Protein AF-A0A7V5FPR8-F1 (afdb_monomer)

Secondary structure (DSSP, 8-state):
-HHHHHHHHHHTT--HHHHHHHHSPTTSSEEEEEEEEE-HHHHH-THHHHT-TTTTTSHHHHHHHHHSEE-HHHHHHHTT-HHHHHHHHHHHHTTSEEEEEEEEE------EEEEEEE-HHHHTTS-TTT--SHHHHHHHHHHH-SSPPPHHHHHHHHHHHHHHHHTTSPPEEHHHHHHH-TTHHHHHHHHHHTTSEEEEEEE----SSSSPPPPPPPPSS--HHHHHHHHHHHHHHHH-----------TTSSHHHHHHHHHHHHHHTT--------SSHHHHHHHHHHHHHHGGG----

Mean predicted aligned error: 16.66 Å

Sequence (301 aa):
MAPLYRWVADYYHYPIGEVIRTALPGGITAGSGRIVRLTAKGKNNRDIFTADKKYGGTSWMKKLLANGELPAGTMTTLWRSLPLQRRLRKWEEQDLLVIEQVLIREKNRSKLEKVISLAPALSDTLPWFECKTIDDMQSLLMDHLEVKPSRAEQTLLKHFFHLYFATDRQPVSRRDLARNYSGTSKNLKKLVAKNVLAQDKRRVYRDPFGVRPFHVKQPVRLTNEQNDVLSRIIPAVEEGEFASFLLFGVTGCGKTEVYLQATEKALALHKTVLVLVPEIALASQLEAHFFSRFGDTLAVL

Radius of gyration: 29.53 Å; Cα contacts (8 Å, |Δi|>4): 294; chains: 1; bounding box: 65×30×77 Å

pLDDT: mean 83.36, std 10.88, range [48.66, 96.44]

Foldseek 3Di:
DQVVLVVVCVVVVHDSVVSVVVPDDPQPDWDKFKKKFFDPQLLVPVVVLLVPPPGNPDPQSVVCNVVRMDDRVVVVVVVVDPVVVVVSVVCVVVSGMDIDIDGHRPPPDQDWFKWKAFQCVDVVPFPPVPDPDLVSVVVSLQVPQPDHQDPLLVVLSSLQSVQCVVVVNDTHTLVSSCVVPVCSVPSVVVCVVSSGMPIDTDRDDPPPLVDQADADDDDPDDDPVLVVVLVVLLVCLVVVDDDDDDDDDDPPNCPLVSVLVSCVSNVVVVHDDDDDDDDDVVCSVSVNVNCNRPPPVDDDD

Structure (mmCIF, N/CA/C/O backbone):
data_AF-A0A7V5FPR8-F1
#
_entry.id   AF-A0A7V5FPR8-F1
#
loop_
_atom_site.group_PDB
_atom_site.id
_atom_site.type_symbol
_atom_site.label_atom_id
_atom_site.label_alt_id
_atom_site.label_comp_id
_atom_site.label_asym_id
_atom_site.label_entity_id
_atom_site.label_seq_id
_atom_site.pdbx_PDB_ins_code
_atom_site.Cartn_x
_atom_site.Cartn_y
_atom_site.Cartn_z
_atom_site.occupancy
_atom_site.B_iso_or_equiv
_atom_site.auth_seq_id
_atom_site.auth_comp_id
_atom_site.auth_asym_id
_atom_site.auth_atom_id
_atom_site.pdbx_PDB_model_num
ATOM 1 N N . MET A 1 1 ? -20.136 -9.617 -12.391 1.00 55.81 1 MET A N 1
ATOM 2 C CA . MET A 1 1 ? -19.121 -8.553 -12.588 1.00 55.81 1 MET A CA 1
ATOM 3 C C . MET A 1 1 ? -19.561 -7.474 -13.577 1.00 55.81 1 MET A C 1
ATOM 5 O O . MET A 1 1 ? -19.567 -6.318 -13.191 1.00 55.81 1 MET A O 1
ATOM 9 N N . ALA A 1 2 ? -19.987 -7.800 -14.804 1.00 70.88 2 ALA A N 1
ATOM 10 C CA . ALA A 1 2 ? -20.362 -6.786 -15.807 1.00 70.88 2 ALA A CA 1
ATOM 11 C C . ALA A 1 2 ? -21.517 -5.810 -15.439 1.00 70.88 2 ALA A C 1
ATOM 13 O O . ALA A 1 2 ? -21.423 -4.653 -15.847 1.00 70.88 2 ALA A O 1
ATOM 14 N N . PRO A 1 3 ? -22.571 -6.198 -14.682 1.00 86.94 3 PRO A N 1
ATOM 15 C CA . PRO A 1 3 ? -23.671 -5.279 -14.353 1.00 86.94 3 PRO A CA 1
ATOM 16 C C . PRO A 1 3 ? -23.245 -4.093 -13.480 1.00 86.94 3 PRO A C 1
ATOM 18 O O . PRO A 1 3 ? -23.656 -2.969 -13.740 1.00 86.94 3 PRO A O 1
ATOM 21 N N . LEU A 1 4 ? -22.361 -4.331 -12.502 1.00 85.69 4 LEU A N 1
ATOM 22 C CA . LEU A 1 4 ? -21.830 -3.283 -11.628 1.00 85.69 4 LEU A CA 1
ATOM 23 C C . LEU A 1 4 ? -21.031 -2.248 -12.430 1.00 85.69 4 LEU A C 1
ATOM 25 O O . LEU A 1 4 ? -21.247 -1.055 -12.275 1.00 85.69 4 LEU A O 1
ATOM 29 N N . TYR A 1 5 ? -20.149 -2.694 -13.330 1.00 89.19 5 TYR A N 1
ATOM 30 C CA . TYR A 1 5 ? -19.330 -1.781 -14.135 1.00 89.19 5 TYR A CA 1
ATOM 31 C C . TYR A 1 5 ? -20.149 -0.953 -15.126 1.00 89.19 5 TYR A C 1
ATOM 33 O O . TYR A 1 5 ? -19.793 0.192 -15.380 1.00 89.19 5 TYR A O 1
ATOM 41 N N . ARG A 1 6 ? -21.246 -1.505 -15.663 1.00 90.88 6 ARG A N 1
ATOM 42 C CA . ARG A 1 6 ? -22.202 -0.733 -16.472 1.00 90.88 6 ARG A CA 1
ATOM 43 C C . ARG A 1 6 ? -22.899 0.326 -15.634 1.00 90.88 6 ARG A C 1
ATOM 45 O O . ARG A 1 6 ? -22.852 1.487 -16.001 1.00 90.88 6 ARG A O 1
ATOM 52 N N . TRP A 1 7 ? -23.434 -0.058 -14.477 1.00 92.25 7 TRP A N 1
ATOM 53 C CA . TRP A 1 7 ? -24.083 0.889 -13.575 1.00 92.25 7 TRP A CA 1
ATOM 54 C C . TRP A 1 7 ? -23.148 2.038 -13.165 1.00 92.25 7 TRP A C 1
ATOM 56 O O . TRP A 1 7 ? -23.539 3.196 -13.247 1.00 92.25 7 TRP A O 1
ATOM 66 N N . VAL A 1 8 ? -21.893 1.739 -12.803 1.00 86.31 8 VAL A N 1
ATOM 67 C CA . VAL A 1 8 ? -20.884 2.764 -12.474 1.00 86.31 8 VAL A CA 1
ATOM 68 C C . VAL A 1 8 ? -20.582 3.658 -13.685 1.00 86.31 8 VAL A C 1
ATOM 70 O O . VAL A 1 8 ? -20.514 4.875 -13.537 1.00 86.31 8 VAL A O 1
ATOM 73 N N . ALA A 1 9 ? -20.411 3.077 -14.878 1.00 93.81 9 ALA A N 1
ATOM 74 C CA . ALA A 1 9 ? -20.162 3.831 -16.109 1.00 93.81 9 ALA A CA 1
ATOM 75 C C . ALA A 1 9 ? -21.311 4.793 -16.439 1.00 93.81 9 ALA A C 1
ATOM 77 O O . ALA A 1 9 ? -21.061 5.954 -16.759 1.00 93.81 9 ALA A O 1
ATOM 78 N N . ASP A 1 10 ? -22.550 4.321 -16.306 1.00 91.75 10 ASP A N 1
ATOM 79 C CA . ASP A 1 10 ? -23.755 5.100 -16.575 1.00 91.75 10 ASP A CA 1
ATOM 80 C C . ASP A 1 10 ? -23.942 6.208 -15.528 1.00 91.75 10 ASP A C 1
ATOM 82 O O . ASP A 1 10 ? -24.177 7.358 -15.890 1.00 91.75 10 ASP A O 1
ATOM 86 N N . TYR A 1 11 ? -23.768 5.895 -14.239 1.00 88.19 11 TYR A N 1
ATOM 87 C CA . TYR A 1 11 ? -23.939 6.850 -13.139 1.00 88.19 11 TYR A CA 1
ATOM 88 C C . TYR A 1 11 ? -22.920 7.997 -13.186 1.00 88.19 11 TYR A C 1
ATOM 90 O O . TYR A 1 11 ? -23.278 9.158 -13.002 1.00 88.19 11 TYR A O 1
ATOM 98 N N . TYR A 1 12 ? -21.647 7.685 -13.445 1.00 85.19 12 TYR A N 1
ATOM 99 C CA . TYR A 1 12 ? -20.573 8.684 -13.487 1.00 85.19 12 TYR A CA 1
ATOM 100 C C . TYR A 1 12 ? -20.322 9.256 -14.888 1.00 85.19 12 TYR A C 1
ATOM 102 O O . TYR A 1 12 ? -19.384 10.034 -15.061 1.00 85.19 12 TYR A O 1
ATOM 110 N N . HIS A 1 13 ? -21.117 8.868 -15.894 1.00 88.56 13 HIS A N 1
ATOM 111 C CA . HIS A 1 13 ? -20.876 9.196 -17.305 1.00 88.56 13 HIS A CA 1
ATOM 112 C C . HIS A 1 13 ? -19.419 8.934 -17.734 1.00 88.56 13 HIS A C 1
ATOM 114 O O . HIS A 1 13 ? -18.797 9.721 -18.452 1.00 88.56 13 HIS A O 1
ATOM 120 N N . TYR A 1 14 ? -18.858 7.820 -17.265 1.00 86.88 14 TYR A N 1
ATOM 121 C CA . TYR A 1 14 ? -17.455 7.468 -17.452 1.00 86.88 14 TYR A CA 1
ATOM 122 C C . TYR A 1 14 ? -17.328 6.275 -18.410 1.00 86.88 14 TYR A C 1
ATOM 124 O O . TYR A 1 14 ? -18.126 5.341 -18.321 1.00 86.88 14 TYR A O 1
ATOM 132 N N . PRO A 1 15 ? -16.349 6.241 -19.338 1.00 92.62 15 PRO A N 1
ATOM 133 C CA . PRO A 1 15 ? -16.257 5.159 -20.315 1.00 92.62 15 PRO A CA 1
ATOM 134 C C . PRO A 1 15 ? -16.142 3.787 -19.643 1.00 92.62 15 PRO A C 1
ATOM 136 O O . PRO A 1 15 ? -15.251 3.564 -18.824 1.00 92.62 15 PRO A O 1
ATOM 139 N N . ILE A 1 16 ? -16.985 2.829 -20.040 1.00 90.75 16 ILE A N 1
ATOM 140 C CA . ILE A 1 16 ? -17.026 1.494 -19.416 1.00 90.75 16 ILE A CA 1
ATOM 141 C C . ILE A 1 16 ? -15.665 0.782 -19.419 1.00 90.75 16 ILE A C 1
ATOM 143 O O . ILE A 1 16 ? -15.318 0.095 -18.461 1.00 90.75 16 ILE A O 1
ATOM 147 N N . GLY A 1 17 ? -14.857 0.982 -20.465 1.00 84.56 17 GLY A N 1
ATOM 148 C CA . GLY A 1 17 ? -13.498 0.441 -20.526 1.00 84.56 17 GLY A CA 1
ATOM 149 C C . GLY A 1 17 ? -12.584 1.007 -19.436 1.00 84.56 17 GLY A C 1
ATOM 150 O O . GLY A 1 17 ? -11.795 0.268 -18.854 1.00 84.56 17 GLY A O 1
ATOM 151 N N . GLU A 1 18 ? -12.726 2.291 -19.111 1.00 81.81 18 GLU A N 1
ATOM 152 C CA . GLU A 1 18 ? -11.961 2.965 -18.061 1.00 81.81 18 GLU A CA 1
ATOM 153 C C . GLU A 1 18 ? -12.473 2.595 -16.661 1.00 81.81 18 GLU A C 1
ATOM 155 O O . GLU A 1 18 ? -11.661 2.407 -15.755 1.00 81.81 18 GLU A O 1
ATOM 160 N N . VAL A 1 19 ? -13.787 2.384 -16.495 1.00 84.81 19 VAL A N 1
ATOM 161 C CA . VAL A 1 19 ? -14.377 1.828 -15.260 1.00 84.81 19 VAL A CA 1
ATOM 162 C C . VAL A 1 19 ? -13.813 0.440 -14.974 1.00 84.81 19 VAL A C 1
ATOM 164 O O . VAL A 1 19 ? -13.307 0.188 -13.883 1.00 84.81 19 VAL A O 1
ATOM 167 N N . ILE A 1 20 ? -13.841 -0.455 -15.966 1.00 83.81 20 ILE A N 1
ATOM 168 C CA . ILE A 1 20 ? -13.303 -1.813 -15.828 1.00 83.81 20 ILE A CA 1
ATOM 169 C C . ILE A 1 20 ? -11.798 -1.759 -15.551 1.00 83.81 20 ILE A C 1
ATOM 171 O O . ILE A 1 20 ? -11.314 -2.454 -14.662 1.00 83.81 20 ILE A O 1
ATOM 175 N N . ARG A 1 21 ? -11.047 -0.918 -16.274 1.00 76.19 21 ARG A N 1
ATOM 176 C CA . ARG A 1 21 ? -9.598 -0.772 -16.071 1.00 76.19 21 ARG A CA 1
ATOM 177 C C . ARG A 1 21 ? -9.257 -0.300 -14.659 1.00 76.19 21 ARG A C 1
ATOM 179 O O . ARG A 1 21 ? -8.281 -0.778 -14.096 1.00 76.19 21 ARG A O 1
ATOM 186 N N . THR A 1 22 ? -10.036 0.633 -14.121 1.00 79.06 22 THR A N 1
ATOM 187 C CA . THR A 1 22 ? -9.831 1.205 -12.782 1.00 79.06 22 THR A CA 1
ATOM 188 C C . THR A 1 22 ? -10.242 0.231 -11.682 1.00 79.06 22 THR A C 1
ATOM 190 O O . THR A 1 22 ? -9.561 0.138 -10.669 1.00 79.06 22 THR A O 1
ATOM 193 N N . ALA A 1 23 ? -11.315 -0.533 -11.892 1.00 76.94 23 ALA A N 1
ATOM 194 C CA . ALA A 1 23 ? -11.818 -1.480 -10.902 1.00 76.94 23 ALA A CA 1
ATOM 195 C C . ALA A 1 23 ? -11.061 -2.820 -10.864 1.00 76.94 23 ALA A C 1
ATOM 197 O O . ALA A 1 23 ? -11.228 -3.597 -9.923 1.00 76.94 23 ALA A O 1
ATOM 198 N N . LEU A 1 24 ? -10.264 -3.136 -11.890 1.00 74.44 24 LEU A N 1
ATOM 199 C CA . LEU A 1 24 ? -9.435 -4.339 -11.907 1.00 74.44 24 LEU A CA 1
ATOM 200 C C . LEU A 1 24 ? -8.112 -4.109 -11.152 1.00 74.44 24 LEU A C 1
ATOM 202 O O . LEU A 1 24 ? -7.455 -3.090 -11.365 1.00 74.44 24 LEU A O 1
ATOM 206 N N . PRO A 1 25 ? -7.657 -5.079 -10.332 1.00 62.50 25 PRO A N 1
ATOM 207 C CA . PRO A 1 25 ? -6.354 -5.015 -9.680 1.00 62.50 25 PRO A CA 1
ATOM 208 C C . PRO A 1 25 ? -5.210 -4.733 -10.665 1.00 62.50 25 PRO A C 1
ATOM 210 O O . PRO A 1 25 ? -5.111 -5.353 -11.731 1.00 62.50 25 PRO A O 1
ATOM 213 N N . GLY A 1 26 ? -4.294 -3.842 -10.276 1.00 57.78 26 GLY A N 1
ATOM 214 C CA . GLY A 1 26 ? -3.090 -3.554 -11.058 1.00 57.78 26 GLY A CA 1
ATOM 215 C C . GLY A 1 26 ? -2.291 -4.828 -11.374 1.00 57.78 26 GLY A C 1
ATOM 216 O O . GLY A 1 26 ? -2.110 -5.696 -10.515 1.00 57.78 26 GLY A O 1
ATOM 217 N N . GLY A 1 27 ? -1.802 -4.955 -12.611 1.00 57.09 27 GLY A N 1
ATOM 218 C CA . GLY A 1 27 ? -1.093 -6.147 -13.093 1.00 57.09 27 GLY A CA 1
ATOM 219 C C . GLY A 1 27 ? -1.940 -7.173 -13.855 1.00 57.09 27 GLY A C 1
ATOM 220 O O . GLY A 1 27 ? -1.371 -8.091 -14.444 1.00 57.09 27 GLY A O 1
ATOM 221 N N . ILE A 1 28 ? -3.270 -7.028 -13.876 1.00 61.69 28 ILE A N 1
ATOM 222 C CA . ILE A 1 28 ? -4.167 -7.840 -14.725 1.00 61.69 28 ILE A CA 1
ATOM 223 C C . ILE A 1 28 ? -4.320 -7.205 -16.115 1.00 61.69 28 ILE A C 1
ATOM 225 O O . ILE A 1 28 ? -4.531 -7.893 -17.115 1.00 61.69 28 ILE A O 1
ATOM 229 N N . THR A 1 29 ? -4.151 -5.888 -16.199 1.00 58.88 29 THR A N 1
ATOM 230 C CA . THR A 1 29 ? -4.153 -5.128 -17.444 1.00 58.88 29 THR A CA 1
ATOM 231 C C . THR A 1 29 ? -2.889 -5.428 -18.252 1.00 58.88 29 THR A C 1
ATOM 233 O O . THR A 1 29 ? -1.772 -5.049 -17.899 1.00 58.88 29 THR A O 1
ATOM 236 N N . ALA A 1 30 ? -3.052 -6.141 -19.367 1.00 61.34 30 ALA A N 1
ATOM 237 C CA . ALA A 1 30 ? -1.989 -6.284 -20.352 1.00 61.34 30 ALA A CA 1
ATOM 238 C C . ALA A 1 30 ? -1.829 -4.955 -21.105 1.00 61.34 30 ALA A C 1
ATOM 240 O O . ALA A 1 30 ? -2.763 -4.478 -21.748 1.00 61.34 30 ALA A O 1
ATOM 241 N N . GLY A 1 31 ? -0.646 -4.350 -21.025 1.00 66.50 31 GLY A N 1
ATOM 242 C CA . GLY A 1 31 ? -0.295 -3.195 -21.843 1.00 66.50 31 GLY A CA 1
ATOM 243 C C . GLY A 1 31 ? 0.162 -3.633 -23.233 1.00 66.50 31 GLY A C 1
ATOM 244 O O . GLY A 1 31 ? 0.717 -4.717 -23.401 1.00 66.50 31 GLY A O 1
ATOM 245 N N . SER A 1 32 ? -0.010 -2.788 -24.248 1.00 74.56 32 SER A N 1
ATOM 246 C CA . SER A 1 32 ? 0.607 -3.015 -25.559 1.00 74.56 32 SER A CA 1
ATOM 247 C C . SER A 1 32 ? 1.979 -2.341 -25.620 1.00 74.56 32 SER A C 1
ATOM 249 O O . SER A 1 32 ? 2.090 -1.120 -25.489 1.00 74.56 32 SER A O 1
ATOM 251 N N . GLY A 1 33 ? 3.022 -3.129 -25.842 1.00 81.44 33 GLY A N 1
ATOM 252 C CA . GLY A 1 33 ? 4.377 -2.677 -26.125 1.00 81.44 33 GLY A CA 1
ATOM 253 C C . GLY A 1 33 ? 4.718 -2.778 -27.600 1.00 81.44 33 GLY A C 1
ATOM 254 O O . GLY A 1 33 ? 4.078 -3.520 -28.338 1.00 81.44 33 GLY A O 1
ATOM 255 N N . ARG A 1 34 ? 5.769 -2.077 -28.025 1.00 88.94 34 ARG A N 1
ATOM 256 C CA . ARG A 1 34 ? 6.407 -2.312 -29.326 1.00 88.94 34 ARG A CA 1
ATOM 257 C C . ARG A 1 34 ? 7.811 -2.817 -29.099 1.00 88.94 34 ARG A C 1
ATOM 259 O O . ARG A 1 34 ? 8.547 -2.182 -28.354 1.00 88.94 34 ARG A O 1
ATOM 266 N N . ILE A 1 35 ? 8.185 -3.909 -29.738 1.00 91.12 35 ILE A N 1
ATOM 267 C CA . ILE A 1 35 ? 9.579 -4.343 -29.814 1.00 91.12 35 ILE A CA 1
ATOM 268 C C . ILE A 1 35 ? 10.074 -4.160 -31.238 1.00 91.12 35 ILE A C 1
ATOM 270 O O . ILE A 1 35 ? 9.296 -4.209 -32.186 1.00 91.12 35 ILE A O 1
ATOM 274 N N . VAL A 1 36 ? 11.372 -3.926 -31.376 1.00 92.94 36 VAL A N 1
ATOM 275 C CA . VAL A 1 36 ? 12.029 -3.870 -32.682 1.00 92.94 36 VAL A CA 1
ATOM 276 C C . VAL A 1 36 ? 13.042 -4.994 -32.725 1.00 92.94 36 VAL A C 1
ATOM 278 O O . VAL A 1 36 ? 13.899 -5.056 -31.845 1.00 92.94 36 VAL A O 1
ATOM 281 N N . ARG A 1 37 ? 12.958 -5.869 -33.725 1.00 92.75 37 ARG A N 1
ATOM 282 C CA . ARG A 1 37 ? 13.936 -6.941 -33.950 1.00 92.75 37 ARG A CA 1
ATOM 283 C C . ARG A 1 37 ? 14.606 -6.774 -35.299 1.00 92.75 37 ARG A C 1
ATOM 285 O O . ARG A 1 37 ? 13.963 -6.377 -36.262 1.00 92.75 37 ARG A O 1
ATOM 292 N N . LEU A 1 38 ? 15.891 -7.098 -35.376 1.00 92.75 38 LEU A N 1
ATOM 293 C CA . LEU A 1 38 ? 16.586 -7.182 -36.657 1.00 92.75 38 LEU A CA 1
ATOM 294 C C . LEU A 1 38 ? 16.183 -8.468 -37.381 1.00 92.75 38 LEU A C 1
ATOM 296 O O . LEU A 1 38 ? 16.235 -9.556 -36.799 1.00 92.75 38 LEU A O 1
ATOM 300 N N . THR A 1 39 ? 15.853 -8.342 -38.663 1.00 92.25 39 THR A N 1
ATOM 301 C CA . THR A 1 39 ? 15.688 -9.487 -39.569 1.00 92.25 39 THR A CA 1
ATOM 302 C C . THR A 1 39 ? 17.048 -10.131 -39.854 1.00 92.25 39 THR A C 1
ATOM 304 O O . THR A 1 39 ? 18.101 -9.563 -39.547 1.00 92.25 39 THR A O 1
ATOM 307 N N . ALA A 1 40 ? 17.064 -11.309 -40.485 1.00 88.06 40 ALA A N 1
ATOM 308 C CA . ALA A 1 40 ? 18.312 -11.919 -40.955 1.00 88.06 40 ALA A CA 1
ATOM 309 C C . ALA A 1 40 ? 19.094 -10.969 -41.885 1.00 88.06 40 ALA A C 1
ATOM 311 O O . ALA A 1 40 ? 20.302 -10.786 -41.732 1.00 88.06 40 ALA A O 1
ATOM 312 N N . LYS A 1 41 ? 18.383 -10.274 -42.779 1.00 88.44 41 LYS A N 1
ATOM 313 C CA . LYS A 1 41 ? 18.946 -9.274 -43.690 1.00 88.44 41 LYS A CA 1
ATOM 314 C C . LYS A 1 41 ? 19.499 -8.052 -42.952 1.00 88.44 41 LYS A C 1
ATOM 316 O O . LYS A 1 41 ? 20.593 -7.597 -43.278 1.00 88.44 41 LYS A O 1
ATOM 321 N N . GLY A 1 42 ? 18.806 -7.551 -41.931 1.00 87.19 42 GLY A N 1
ATOM 322 C CA . GLY A 1 42 ? 19.304 -6.459 -41.090 1.00 87.19 42 GLY A CA 1
ATOM 323 C C . GLY A 1 42 ? 20.518 -6.836 -40.246 1.00 87.19 42 GLY A C 1
ATOM 324 O O . GLY A 1 42 ? 21.427 -6.028 -40.072 1.00 87.19 42 GLY A O 1
ATOM 325 N N . LYS A 1 43 ? 20.580 -8.082 -39.758 1.00 88.56 43 LYS A N 1
ATOM 326 C CA . LYS A 1 43 ? 21.749 -8.592 -39.025 1.00 88.56 43 LYS A CA 1
ATOM 327 C C . LYS A 1 43 ? 22.999 -8.670 -39.897 1.00 88.56 43 LYS A C 1
ATOM 329 O O . LYS A 1 43 ? 24.081 -8.440 -39.360 1.00 88.56 43 LYS A O 1
ATOM 334 N N . ASN A 1 44 ? 22.839 -8.966 -41.187 1.00 87.31 44 ASN A N 1
ATOM 335 C CA . ASN A 1 44 ? 23.935 -9.049 -42.155 1.00 87.31 44 ASN A CA 1
ATOM 336 C C . ASN A 1 44 ? 24.353 -7.671 -42.694 1.00 87.31 44 ASN A C 1
ATOM 338 O O . ASN A 1 44 ? 25.515 -7.477 -43.020 1.00 87.31 44 ASN A O 1
ATOM 342 N N . ASN A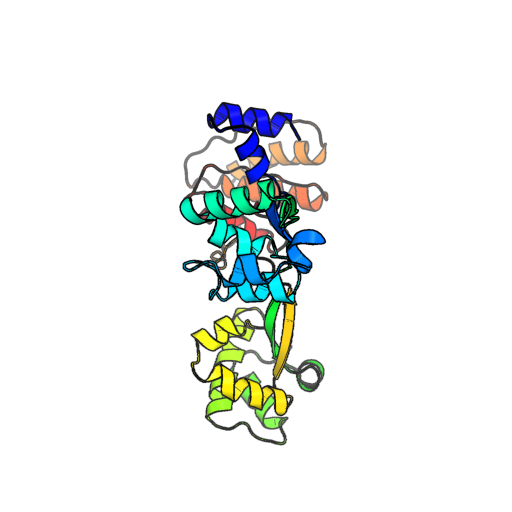 1 45 ? 23.439 -6.696 -42.730 1.00 88.62 45 ASN A N 1
ATOM 343 C CA . ASN A 1 45 ? 23.688 -5.352 -43.264 1.00 88.62 45 ASN A CA 1
ATOM 344 C C . ASN A 1 45 ? 23.742 -4.288 -42.157 1.00 88.62 45 ASN A C 1
ATOM 346 O O . ASN A 1 45 ? 23.015 -3.291 -42.185 1.00 88.62 45 ASN A O 1
ATOM 350 N N . ARG A 1 46 ? 24.603 -4.502 -41.155 1.00 85.56 46 ARG A N 1
ATOM 351 C CA . ARG A 1 46 ? 24.707 -3.610 -39.982 1.00 85.56 46 ARG A CA 1
ATOM 352 C C . ARG A 1 46 ? 25.159 -2.195 -40.341 1.00 85.56 46 ARG A C 1
ATOM 354 O O . ARG A 1 46 ? 24.769 -1.242 -39.666 1.00 85.56 46 ARG A O 1
ATOM 361 N N . ASP A 1 47 ? 25.921 -2.065 -41.422 1.00 85.69 47 ASP A N 1
ATOM 362 C CA . ASP A 1 47 ? 26.509 -0.802 -41.869 1.00 85.69 47 ASP A CA 1
ATOM 363 C C . ASP A 1 47 ? 25.456 0.220 -42.311 1.00 85.69 47 ASP A C 1
ATOM 365 O O . ASP A 1 47 ? 25.644 1.425 -42.160 1.00 85.69 47 ASP A O 1
ATOM 369 N N . ILE A 1 48 ? 24.288 -0.247 -42.768 1.00 86.81 48 ILE A N 1
ATOM 370 C CA . ILE A 1 48 ? 23.162 0.622 -43.139 1.00 86.81 48 ILE A CA 1
ATOM 371 C C . ILE A 1 48 ? 22.663 1.418 -41.925 1.00 86.81 48 ILE A C 1
ATOM 373 O O . ILE A 1 48 ? 22.260 2.578 -42.051 1.00 86.81 48 ILE A O 1
ATOM 377 N N . PHE A 1 49 ? 22.701 0.812 -40.736 1.00 87.38 49 PHE A N 1
ATOM 378 C CA . PHE A 1 49 ? 22.273 1.462 -39.502 1.00 87.38 49 PHE A CA 1
ATOM 379 C C . PHE A 1 49 ? 23.336 2.413 -38.957 1.00 87.38 49 PHE A C 1
ATOM 381 O O . PHE A 1 49 ? 22.996 3.496 -38.483 1.00 87.38 49 PHE A O 1
ATOM 388 N N . THR A 1 50 ? 24.614 2.033 -39.020 1.00 85.50 50 THR A N 1
ATOM 389 C CA . THR A 1 50 ? 25.723 2.861 -38.518 1.00 85.50 50 THR A CA 1
ATOM 390 C C . THR A 1 50 ? 26.014 4.055 -39.428 1.00 85.50 50 THR A C 1
ATOM 392 O O . THR A 1 50 ? 26.389 5.111 -38.921 1.00 85.50 50 THR A O 1
ATOM 395 N N . ALA A 1 51 ? 25.752 3.940 -40.734 1.00 85.94 51 ALA A N 1
ATOM 396 C CA . ALA A 1 51 ? 25.850 5.032 -41.704 1.00 85.94 51 ALA A CA 1
ATOM 397 C C . ALA A 1 51 ? 24.768 6.117 -41.530 1.00 85.94 51 ALA A C 1
ATOM 399 O O . ALA A 1 51 ? 24.857 7.198 -42.122 1.00 85.94 51 ALA A O 1
ATOM 400 N N . ASP A 1 52 ? 23.734 5.868 -40.720 1.00 87.56 52 ASP A N 1
ATOM 401 C CA . ASP A 1 52 ? 22.724 6.875 -40.420 1.00 87.56 52 ASP A CA 1
ATOM 402 C C . ASP A 1 52 ? 23.313 8.009 -39.569 1.00 87.56 52 ASP A C 1
ATOM 404 O O . ASP A 1 52 ? 23.570 7.849 -38.373 1.00 87.56 52 ASP A O 1
ATOM 408 N N . LYS A 1 53 ? 23.465 9.192 -40.178 1.00 85.12 53 LYS A N 1
ATOM 409 C CA . LYS A 1 53 ? 24.059 10.381 -39.542 1.00 85.12 53 LYS A CA 1
ATOM 410 C C . LYS A 1 53 ? 23.389 10.792 -38.227 1.00 85.12 53 LYS A C 1
ATOM 412 O O . LYS A 1 53 ? 24.029 11.436 -37.403 1.00 85.12 53 LYS A O 1
ATOM 417 N N . LYS A 1 54 ? 22.104 10.473 -38.033 1.00 85.44 54 LYS A N 1
ATOM 418 C CA . LYS A 1 54 ? 21.323 10.932 -36.878 1.00 85.44 54 LYS A CA 1
ATOM 419 C C . LYS A 1 54 ? 21.199 9.869 -35.791 1.00 85.44 54 LYS A C 1
ATOM 421 O O . LYS A 1 54 ? 21.197 10.206 -34.609 1.00 85.44 54 LYS A O 1
ATOM 426 N N . TYR A 1 55 ? 21.072 8.601 -36.170 1.00 88.00 55 TYR A N 1
ATOM 427 C CA . TYR A 1 55 ? 20.739 7.517 -35.245 1.00 88.00 55 TYR A CA 1
ATOM 428 C C . TYR A 1 55 ? 21.839 6.460 -35.097 1.00 88.00 55 TYR A C 1
ATOM 430 O O . TYR A 1 55 ? 21.864 5.778 -34.069 1.00 88.00 55 TYR A O 1
ATOM 438 N N . GLY A 1 56 ? 22.777 6.362 -36.043 1.00 82.31 56 GLY A N 1
ATOM 439 C CA . GLY A 1 56 ? 23.803 5.316 -36.083 1.00 82.31 56 GLY A CA 1
ATOM 440 C C . GLY A 1 56 ? 24.733 5.290 -34.868 1.00 82.31 56 GLY A C 1
ATOM 441 O O . GLY A 1 56 ? 25.095 4.222 -34.381 1.00 82.31 56 GLY A O 1
ATOM 442 N N . GLY A 1 57 ? 25.054 6.458 -34.301 1.00 85.81 57 GLY A N 1
ATOM 443 C CA . GLY A 1 57 ? 25.930 6.577 -33.127 1.00 85.81 57 GLY A CA 1
ATOM 444 C C . GLY A 1 57 ? 25.241 6.412 -31.766 1.00 85.81 57 GLY A C 1
ATOM 445 O O . GLY A 1 57 ? 25.906 6.435 -30.728 1.00 85.81 57 GLY A O 1
ATOM 446 N N . THR A 1 58 ? 23.915 6.276 -31.731 1.00 89.88 58 THR A N 1
ATOM 447 C CA . THR A 1 58 ? 23.153 6.356 -30.477 1.00 89.88 58 THR A CA 1
ATOM 448 C C . THR A 1 58 ? 23.311 5.111 -29.598 1.00 89.88 58 THR A C 1
ATOM 450 O O . THR A 1 58 ? 23.502 3.992 -30.075 1.00 89.88 58 THR A O 1
ATOM 453 N N . SER A 1 59 ? 23.183 5.287 -28.276 1.00 89.25 59 SER A N 1
ATOM 454 C CA . SER A 1 59 ? 23.288 4.178 -27.310 1.00 89.25 59 SER A CA 1
ATOM 455 C C . SER A 1 59 ? 22.255 3.074 -27.565 1.00 89.25 59 SER A C 1
ATOM 457 O O . SER A 1 59 ? 22.564 1.891 -27.430 1.00 89.25 59 SER A O 1
ATOM 459 N N . TRP A 1 60 ? 21.035 3.439 -27.967 1.00 90.50 60 TRP A N 1
ATOM 460 C CA . TRP A 1 60 ? 19.996 2.460 -28.275 1.00 90.50 60 TRP A CA 1
ATOM 461 C C . TRP A 1 60 ? 20.278 1.714 -29.586 1.00 90.50 60 TRP A C 1
ATOM 463 O O . TRP A 1 60 ? 20.038 0.512 -29.639 1.00 90.50 60 TRP A O 1
ATOM 473 N N . MET A 1 61 ? 20.853 2.367 -30.604 1.00 90.56 61 MET A N 1
ATOM 474 C CA . MET A 1 61 ? 21.231 1.697 -31.853 1.00 90.56 61 MET A CA 1
ATOM 475 C C . MET A 1 61 ? 22.321 0.650 -31.613 1.00 90.56 61 MET A C 1
ATOM 477 O O . MET A 1 61 ? 22.207 -0.487 -32.064 1.00 90.56 61 MET A O 1
ATOM 481 N N . LYS A 1 62 ? 23.333 0.986 -30.802 1.00 89.44 62 LYS A N 1
ATOM 482 C CA . LYS A 1 62 ? 24.366 0.024 -30.385 1.00 89.44 62 LYS A CA 1
ATOM 483 C C . LYS A 1 62 ? 23.760 -1.198 -29.686 1.00 89.44 62 LYS A C 1
ATOM 485 O O . LYS A 1 62 ? 24.175 -2.319 -29.959 1.00 89.44 62 LYS A O 1
ATOM 490 N N . LYS A 1 63 ? 22.752 -0.998 -28.827 1.00 89.62 63 LYS A N 1
ATOM 491 C CA . LYS A 1 63 ? 22.033 -2.096 -28.154 1.00 89.62 63 LYS A CA 1
ATOM 492 C C . LYS A 1 63 ? 21.236 -2.964 -29.129 1.00 89.62 63 LYS A C 1
ATOM 494 O O . LYS A 1 63 ? 21.269 -4.181 -28.985 1.00 89.62 63 LYS A O 1
ATOM 499 N N . LEU A 1 64 ? 20.572 -2.363 -30.119 1.00 90.94 64 LEU A N 1
ATOM 500 C CA . LEU A 1 64 ? 19.854 -3.100 -31.164 1.00 90.94 64 LEU A CA 1
ATOM 501 C C . LEU A 1 64 ? 20.806 -3.982 -31.980 1.00 90.94 64 LEU A C 1
ATOM 503 O O . LEU A 1 64 ? 20.522 -5.154 -32.192 1.00 90.94 64 LEU A O 1
ATOM 507 N N . LEU A 1 65 ? 21.953 -3.439 -32.397 1.00 89.56 65 LEU A N 1
ATOM 508 C CA . LEU A 1 65 ? 22.950 -4.180 -33.176 1.00 89.56 65 LEU A CA 1
ATOM 509 C C . LEU A 1 65 ? 23.656 -5.268 -32.350 1.00 89.56 65 LEU A C 1
ATOM 511 O O . LEU A 1 65 ? 23.986 -6.324 -32.887 1.00 89.56 65 LEU A O 1
ATOM 515 N N . ALA A 1 66 ? 23.878 -5.036 -31.054 1.00 88.44 66 ALA A N 1
ATOM 516 C CA . ALA A 1 66 ? 24.499 -6.016 -30.164 1.00 88.44 66 ALA A CA 1
ATOM 517 C C . ALA A 1 66 ? 23.554 -7.180 -29.832 1.00 88.44 66 ALA A C 1
ATOM 519 O O . ALA A 1 66 ? 23.925 -8.338 -29.996 1.00 88.44 66 ALA A O 1
ATOM 520 N N . ASN A 1 67 ? 22.326 -6.874 -29.406 1.00 87.69 67 ASN A N 1
ATOM 521 C CA . ASN A 1 67 ? 21.389 -7.874 -28.890 1.00 87.69 67 ASN A CA 1
ATOM 522 C C . ASN A 1 67 ? 20.439 -8.421 -29.965 1.00 87.69 67 ASN A C 1
ATOM 524 O O . ASN A 1 67 ? 19.735 -9.395 -29.728 1.00 87.69 67 ASN A O 1
ATOM 528 N N . GLY A 1 68 ? 20.374 -7.783 -31.135 1.00 86.62 68 GLY A N 1
ATOM 529 C CA . GLY A 1 68 ? 19.444 -8.131 -32.210 1.00 86.62 68 GLY A CA 1
ATOM 530 C C . GLY A 1 68 ? 17.997 -7.698 -31.964 1.00 86.62 68 GLY A C 1
ATOM 531 O O . GLY A 1 68 ? 17.172 -7.825 -32.868 1.00 86.62 68 GLY A O 1
ATOM 532 N N . GLU A 1 69 ? 17.683 -7.170 -30.779 1.00 90.44 69 GLU A N 1
ATOM 533 C CA . GLU A 1 69 ? 16.357 -6.677 -30.425 1.00 90.44 69 GLU A CA 1
ATOM 534 C C . GLU A 1 69 ? 16.398 -5.493 -29.450 1.00 90.44 69 GLU A C 1
ATOM 536 O O . GLU A 1 69 ? 17.326 -5.330 -28.652 1.00 90.44 69 GLU A O 1
ATOM 541 N N . LEU A 1 70 ? 15.353 -4.667 -29.505 1.00 91.12 70 LEU A N 1
ATOM 542 C CA . LEU A 1 70 ? 15.067 -3.619 -28.536 1.00 91.12 70 LEU A CA 1
ATOM 543 C C . LEU A 1 70 ? 13.803 -3.963 -27.744 1.00 91.12 70 LEU A C 1
ATOM 545 O O . LEU A 1 70 ? 12.723 -4.085 -28.333 1.00 91.12 70 LEU A O 1
ATOM 549 N N . PRO A 1 71 ? 13.904 -4.056 -26.407 1.00 87.50 71 PRO A N 1
ATOM 550 C CA . PRO A 1 71 ? 12.772 -4.385 -25.560 1.00 87.50 71 PRO A CA 1
ATOM 551 C C . PRO A 1 71 ? 11.780 -3.224 -25.478 1.00 87.50 71 PRO A C 1
ATOM 553 O O . PRO A 1 71 ? 12.143 -2.044 -25.571 1.00 87.50 71 PRO A O 1
ATOM 556 N N . ALA A 1 72 ? 10.523 -3.565 -25.193 1.00 84.50 72 ALA A N 1
ATOM 557 C CA . ALA A 1 72 ? 9.425 -2.613 -25.272 1.00 84.50 72 ALA A CA 1
ATOM 558 C C . ALA A 1 72 ? 9.579 -1.405 -24.342 1.00 84.50 72 ALA A C 1
ATOM 560 O O . ALA A 1 72 ? 9.257 -0.293 -24.740 1.00 84.50 72 ALA A O 1
ATOM 561 N N . GLY A 1 73 ? 10.174 -1.578 -23.157 1.00 80.12 73 GLY A N 1
ATOM 562 C CA . GLY A 1 73 ? 10.432 -0.465 -22.236 1.00 80.12 73 GLY A CA 1
ATOM 563 C C . GLY A 1 73 ? 11.368 0.611 -22.803 1.00 80.12 73 GLY A C 1
ATOM 564 O O . GLY A 1 73 ? 11.170 1.793 -22.539 1.00 80.12 73 GLY A O 1
ATOM 565 N N . THR A 1 74 ? 12.360 0.233 -23.620 1.00 84.69 74 THR A N 1
ATOM 566 C CA . THR A 1 74 ? 13.231 1.211 -24.305 1.00 84.69 74 THR A CA 1
ATOM 567 C C . THR A 1 74 ? 12.490 1.859 -25.473 1.00 84.69 74 THR A C 1
ATOM 569 O O . THR A 1 74 ? 12.569 3.073 -25.672 1.00 84.69 74 THR A O 1
ATOM 572 N N . MET A 1 75 ? 11.715 1.061 -26.210 1.00 88.69 75 MET A N 1
ATOM 573 C CA . MET A 1 75 ? 10.922 1.542 -27.336 1.00 88.69 75 MET A CA 1
ATOM 574 C C . MET A 1 75 ? 9.822 2.518 -26.921 1.00 88.69 75 MET A C 1
ATOM 576 O O . MET A 1 75 ? 9.583 3.459 -27.665 1.00 88.69 75 MET A O 1
ATOM 580 N N . THR A 1 76 ? 9.208 2.392 -25.740 1.00 84.06 76 THR A N 1
ATOM 581 C CA . THR A 1 76 ? 8.1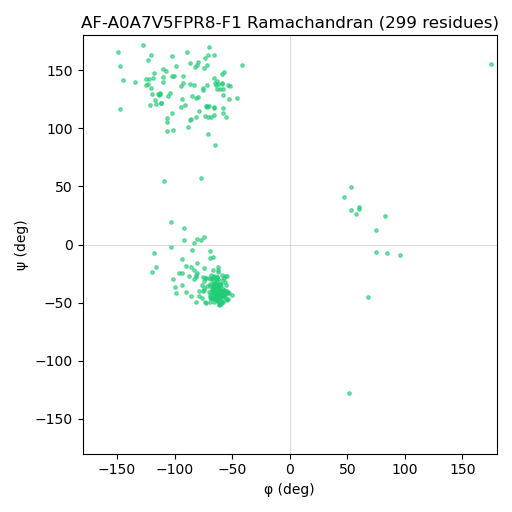82 3.339 -25.259 1.00 84.06 76 THR A CA 1
ATOM 582 C C . THR A 1 76 ? 8.678 4.787 -25.259 1.00 84.06 76 THR A C 1
ATOM 584 O O . THR A 1 76 ? 7.953 5.694 -25.664 1.00 84.06 76 THR A O 1
ATOM 587 N N . THR A 1 77 ? 9.927 5.016 -24.846 1.00 85.50 77 THR A N 1
ATOM 588 C CA . THR A 1 77 ? 10.531 6.356 -24.829 1.00 85.50 77 THR A CA 1
ATOM 589 C C . THR A 1 77 ? 10.934 6.804 -26.230 1.00 85.50 77 THR A C 1
ATOM 591 O O . THR A 1 77 ? 10.631 7.927 -26.631 1.00 85.50 77 THR A O 1
ATOM 594 N N . LEU A 1 78 ? 11.583 5.924 -26.999 1.00 87.25 78 LEU A N 1
ATOM 595 C CA . LEU A 1 78 ? 12.063 6.234 -28.351 1.00 87.25 78 LEU A CA 1
ATOM 596 C C . LEU A 1 78 ? 10.915 6.508 -29.331 1.00 87.25 78 LEU A C 1
ATOM 598 O O . LEU A 1 78 ? 11.006 7.408 -30.166 1.00 87.25 78 LEU A O 1
ATOM 602 N N . TRP A 1 79 ? 9.807 5.781 -29.189 1.00 88.00 79 TRP A N 1
ATOM 603 C CA . TRP A 1 79 ? 8.637 5.893 -30.053 1.00 88.00 79 TRP A CA 1
ATOM 604 C C . TRP A 1 79 ? 7.920 7.238 -29.917 1.00 88.00 79 TRP A C 1
ATOM 606 O O . TRP A 1 79 ? 7.093 7.558 -30.755 1.00 88.00 79 TRP A O 1
ATOM 616 N N . ARG A 1 80 ? 8.238 8.080 -28.926 1.00 87.06 80 ARG A N 1
ATOM 617 C CA . ARG A 1 80 ? 7.673 9.440 -28.835 1.00 87.06 80 ARG A CA 1
ATOM 618 C C . ARG A 1 80 ? 8.146 10.363 -29.966 1.00 87.06 80 ARG A C 1
ATOM 620 O O . ARG A 1 80 ? 7.482 11.344 -30.278 1.00 87.06 80 ARG A O 1
ATOM 627 N N . SER A 1 81 ? 9.283 10.060 -30.596 1.00 90.19 81 SER A N 1
ATOM 628 C CA . SER A 1 81 ? 9.863 10.884 -31.660 1.00 90.19 81 SER A CA 1
ATOM 629 C C . SER A 1 81 ? 9.288 10.523 -33.036 1.00 90.19 81 SER A C 1
ATOM 631 O O . SER A 1 81 ? 9.666 9.508 -33.621 1.00 90.19 81 SER A O 1
ATOM 633 N N . LEU A 1 82 ? 8.426 11.383 -33.599 1.00 88.81 82 LEU A N 1
ATOM 634 C CA . LEU A 1 82 ? 7.863 11.203 -34.951 1.00 88.81 82 LEU A CA 1
ATOM 635 C C . LEU A 1 82 ? 8.933 11.001 -36.050 1.00 88.81 82 LEU A C 1
ATOM 637 O O . LEU A 1 82 ? 8.756 10.112 -36.886 1.00 88.81 82 LEU A O 1
ATOM 641 N N . PRO A 1 83 ? 10.065 11.742 -36.071 1.00 91.38 83 PRO A N 1
ATOM 642 C CA . PRO A 1 83 ? 11.129 11.500 -37.048 1.00 91.38 83 PRO A CA 1
ATOM 643 C C . PRO A 1 83 ? 11.743 10.099 -36.950 1.00 91.38 83 PRO A C 1
ATOM 645 O O . PRO A 1 83 ? 12.029 9.482 -37.976 1.00 91.38 83 PRO A O 1
ATOM 648 N N . LEU A 1 84 ? 11.916 9.582 -35.729 1.00 90.44 84 LEU A N 1
ATOM 649 C CA . LEU A 1 84 ? 12.453 8.240 -35.520 1.00 90.44 84 LEU A CA 1
ATOM 650 C C . LEU A 1 84 ? 11.449 7.170 -35.958 1.00 90.44 84 LEU A C 1
ATOM 652 O O . LEU A 1 84 ? 11.846 6.217 -36.619 1.00 90.44 84 LEU A O 1
ATOM 656 N N . GLN A 1 85 ? 10.154 7.350 -35.671 1.00 91.25 85 GLN A N 1
ATOM 657 C CA . GLN A 1 85 ? 9.111 6.433 -36.146 1.00 91.25 85 GLN A CA 1
ATOM 658 C C . GLN A 1 85 ? 9.146 6.282 -37.671 1.00 91.25 85 GLN A C 1
ATOM 660 O O . GLN A 1 85 ? 9.138 5.166 -38.185 1.00 91.25 85 GLN A O 1
ATOM 665 N N . ARG A 1 86 ? 9.233 7.404 -38.400 1.00 92.12 86 ARG A N 1
ATOM 666 C CA . ARG A 1 86 ? 9.334 7.394 -39.869 1.00 92.12 86 ARG A CA 1
ATOM 667 C C . ARG A 1 86 ? 10.578 6.647 -40.342 1.00 92.12 86 ARG A C 1
ATOM 669 O O . ARG A 1 86 ? 10.514 5.921 -41.326 1.00 92.12 86 ARG A O 1
ATOM 676 N N . ARG A 1 87 ? 11.709 6.816 -39.651 1.00 92.12 87 ARG A N 1
ATOM 677 C CA . ARG A 1 87 ? 12.958 6.137 -40.013 1.00 92.12 87 ARG A CA 1
ATOM 678 C C . ARG A 1 87 ? 12.893 4.631 -39.766 1.00 92.12 87 ARG A C 1
ATOM 680 O O . ARG A 1 87 ? 13.294 3.877 -40.643 1.00 92.12 87 ARG A O 1
ATOM 687 N N . LEU A 1 88 ? 12.346 4.210 -38.625 1.00 91.44 88 LEU A N 1
ATOM 688 C CA . LEU A 1 88 ? 12.143 2.797 -38.301 1.00 91.44 88 LEU A CA 1
ATOM 689 C C . LEU A 1 88 ? 11.218 2.119 -39.318 1.00 91.44 88 LEU A C 1
ATOM 691 O O . LEU A 1 88 ? 11.573 1.059 -39.816 1.00 91.44 88 LEU A O 1
ATOM 695 N N . ARG A 1 89 ? 10.103 2.759 -39.699 1.00 92.44 89 ARG A N 1
ATOM 696 C CA . ARG A 1 89 ? 9.203 2.231 -40.742 1.00 92.44 89 ARG A CA 1
ATOM 697 C C . ARG A 1 89 ? 9.891 2.081 -42.100 1.00 92.44 89 ARG A C 1
ATOM 699 O O . ARG A 1 89 ? 9.706 1.069 -42.754 1.00 92.44 89 ARG A O 1
ATOM 706 N N . LYS A 1 90 ? 10.754 3.024 -42.497 1.00 92.81 90 LYS A N 1
ATOM 707 C CA . LYS A 1 90 ? 11.549 2.873 -43.731 1.00 92.81 90 LYS A CA 1
ATOM 708 C C . LYS A 1 90 ? 12.485 1.664 -43.686 1.00 92.81 90 LYS A C 1
ATOM 710 O O . LYS A 1 90 ? 12.677 1.003 -44.698 1.00 92.81 90 LYS A O 1
ATOM 715 N N . TRP A 1 91 ? 13.100 1.385 -42.538 1.00 92.25 91 TRP A N 1
ATOM 716 C CA . TRP A 1 91 ? 13.935 0.190 -42.385 1.00 92.25 91 TRP A CA 1
ATOM 717 C C . TRP A 1 91 ? 13.110 -1.099 -42.322 1.00 92.25 91 TRP A C 1
ATOM 719 O O . TRP A 1 91 ? 13.590 -2.137 -42.765 1.00 92.25 91 TRP A O 1
ATOM 729 N N . GLU A 1 92 ? 11.876 -1.030 -41.826 1.00 93.00 92 GLU A N 1
ATOM 730 C CA . GLU A 1 92 ? 10.909 -2.129 -41.883 1.00 93.00 92 GLU A CA 1
ATOM 731 C C . GLU A 1 92 ? 10.486 -2.443 -43.325 1.00 93.00 92 GLU A C 1
ATOM 733 O O . GLU A 1 92 ? 10.579 -3.588 -43.751 1.00 93.00 92 GLU A O 1
ATOM 738 N N . GLU A 1 93 ? 10.149 -1.424 -44.121 1.00 92.38 93 GLU A N 1
ATOM 739 C CA . GLU A 1 93 ? 9.840 -1.556 -45.557 1.00 92.38 93 GLU A CA 1
ATOM 740 C C . GLU A 1 93 ? 11.006 -2.155 -46.365 1.00 92.38 93 GLU A C 1
ATOM 742 O O . GLU A 1 93 ? 10.798 -2.840 -47.363 1.00 92.38 93 GLU A O 1
ATOM 747 N N . GLN A 1 94 ? 12.247 -1.915 -45.932 1.00 91.19 94 GLN A N 1
ATOM 748 C CA . GLN A 1 94 ? 13.461 -2.472 -46.544 1.00 91.19 94 GLN A CA 1
ATOM 749 C C . GLN A 1 94 ? 13.796 -3.897 -46.071 1.00 91.19 94 GLN A C 1
ATOM 751 O O . GLN A 1 94 ? 14.815 -4.458 -46.502 1.00 91.19 94 GLN A O 1
ATOM 756 N N . ASP A 1 95 ? 12.961 -4.479 -45.206 1.00 90.50 95 ASP A N 1
ATOM 757 C CA . ASP A 1 95 ? 13.159 -5.785 -44.576 1.00 90.50 95 ASP A CA 1
ATOM 758 C C . ASP A 1 95 ? 14.449 -5.846 -43.732 1.00 90.50 95 ASP A C 1
ATOM 760 O O . ASP A 1 95 ? 15.125 -6.867 -43.645 1.00 90.50 95 ASP A O 1
ATOM 764 N N . LEU A 1 96 ? 14.856 -4.727 -43.121 1.00 90.62 96 LEU A N 1
ATOM 765 C CA . LEU A 1 96 ? 16.035 -4.660 -42.244 1.00 90.62 96 LEU A CA 1
ATOM 766 C C . LEU A 1 96 ? 15.672 -4.859 -40.764 1.00 90.62 96 LEU A C 1
ATOM 768 O O . LEU A 1 96 ? 16.505 -5.269 -39.955 1.00 90.62 96 LEU A O 1
ATOM 772 N N . LEU A 1 97 ? 14.435 -4.565 -40.383 1.00 94.62 97 LEU A N 1
ATOM 773 C CA . LEU A 1 97 ? 13.917 -4.794 -39.038 1.00 94.62 97 LEU A CA 1
ATOM 774 C C . LEU A 1 97 ? 12.420 -5.091 -39.090 1.00 94.62 97 LEU A C 1
ATOM 776 O O . LEU A 1 97 ? 11.775 -4.820 -40.093 1.00 94.62 97 LEU A O 1
ATOM 780 N N . VAL A 1 98 ? 11.873 -5.603 -37.994 1.00 92.94 98 VAL A N 1
ATOM 781 C CA . VAL A 1 98 ? 10.432 -5.803 -37.802 1.00 92.94 98 VAL A CA 1
ATOM 782 C C . VAL A 1 98 ? 10.004 -5.091 -36.528 1.00 92.94 98 VAL A C 1
ATOM 784 O O . VAL A 1 98 ? 10.700 -5.167 -35.507 1.00 92.94 98 VAL A O 1
ATOM 787 N N . ILE A 1 99 ? 8.867 -4.399 -36.584 1.00 91.81 99 ILE A N 1
ATOM 788 C CA . ILE A 1 99 ? 8.252 -3.718 -35.449 1.00 91.81 99 ILE A CA 1
ATOM 789 C C . ILE A 1 99 ? 7.020 -4.513 -35.014 1.00 91.81 99 ILE A C 1
ATOM 791 O O . ILE A 1 99 ? 5.926 -4.363 -35.550 1.00 91.81 99 ILE A O 1
ATOM 795 N N . GLU A 1 100 ? 7.175 -5.341 -33.987 1.00 88.88 100 GLU A N 1
ATOM 796 C CA . GLU A 1 100 ? 6.074 -6.156 -33.472 1.00 88.88 100 GLU A CA 1
ATOM 797 C C . GLU A 1 100 ? 5.375 -5.454 -32.308 1.00 88.88 100 GLU A C 1
ATOM 799 O O . GLU A 1 100 ? 6.014 -4.928 -31.386 1.00 88.88 100 GLU A O 1
ATOM 804 N N . GLN A 1 101 ? 4.042 -5.488 -32.311 1.00 85.06 101 GLN A N 1
ATOM 805 C CA . GLN A 1 101 ? 3.267 -5.203 -31.112 1.00 85.06 101 GLN A CA 1
ATOM 806 C C . GLN A 1 101 ? 3.205 -6.452 -30.240 1.00 85.06 101 GLN A C 1
ATOM 808 O O . GLN A 1 101 ? 2.783 -7.516 -30.681 1.00 85.06 101 GLN A O 1
ATOM 813 N N . VAL A 1 102 ? 3.604 -6.304 -28.982 1.00 83.88 102 VAL A N 1
ATOM 814 C CA . VAL A 1 102 ? 3.594 -7.390 -28.004 1.00 83.88 102 VAL A CA 1
ATOM 815 C C . VAL A 1 102 ? 2.748 -7.012 -26.806 1.00 83.88 102 VAL A C 1
ATOM 817 O O . VAL A 1 102 ? 2.770 -5.870 -26.343 1.00 83.88 102 VAL A O 1
ATOM 820 N N . LEU A 1 103 ? 2.020 -7.987 -26.270 1.00 76.25 103 LEU A N 1
ATOM 821 C CA . LEU A 1 103 ? 1.336 -7.830 -24.995 1.00 76.25 103 LEU A CA 1
ATOM 822 C C . LEU A 1 103 ? 2.375 -7.875 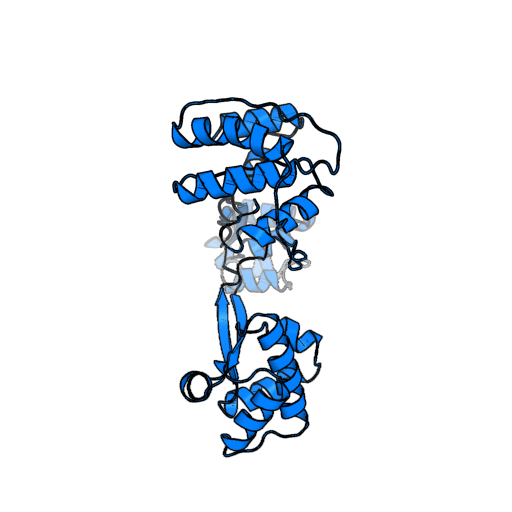-23.873 1.00 76.25 103 LEU A C 1
ATOM 824 O O . LEU A 1 103 ? 2.977 -8.911 -23.587 1.00 76.25 103 LEU A O 1
ATOM 828 N N . ILE A 1 104 ? 2.590 -6.735 -23.227 1.00 69.12 104 ILE A N 1
ATOM 829 C CA . ILE A 1 104 ? 3.367 -6.643 -22.001 1.00 69.12 104 ILE A CA 1
ATOM 830 C C . ILE A 1 104 ? 2.413 -6.943 -20.852 1.00 69.12 104 ILE A C 1
ATOM 832 O O . ILE A 1 104 ? 1.577 -6.120 -20.484 1.00 69.12 104 ILE A O 1
ATOM 836 N N . ARG A 1 105 ? 2.569 -8.113 -20.237 1.00 59.91 105 ARG A N 1
ATOM 837 C CA . ARG A 1 105 ? 1.999 -8.326 -18.907 1.00 59.91 105 ARG A CA 1
ATOM 838 C C . ARG A 1 105 ? 2.794 -7.487 -17.917 1.00 59.91 105 ARG A C 1
ATOM 840 O O . ARG A 1 105 ? 4.006 -7.684 -17.777 1.00 59.91 105 ARG A O 1
ATOM 847 N N . GLU A 1 106 ? 2.130 -6.554 -17.244 1.00 55.72 106 GLU A N 1
ATOM 848 C CA . GLU A 1 106 ? 2.724 -5.893 -16.091 1.00 55.72 106 GLU A CA 1
ATOM 849 C C . GLU A 1 106 ? 3.088 -6.967 -15.065 1.00 55.72 106 GLU A C 1
ATOM 851 O O . GLU A 1 106 ? 2.235 -7.648 -14.500 1.00 55.72 106 GLU A O 1
ATOM 856 N N . LYS A 1 107 ? 4.388 -7.157 -14.830 1.00 52.69 107 LYS A N 1
ATOM 857 C CA . LYS A 1 107 ? 4.833 -7.963 -13.697 1.00 52.69 107 LYS A CA 1
ATOM 858 C C . LYS A 1 107 ? 4.528 -7.144 -12.452 1.00 52.69 107 LYS A C 1
ATOM 860 O O . LYS A 1 107 ? 5.345 -6.303 -12.076 1.00 52.69 107 LYS A O 1
ATOM 865 N N . ASN A 1 108 ? 3.381 -7.391 -11.821 1.00 48.66 108 ASN A N 1
ATOM 866 C CA . ASN A 1 108 ? 3.106 -6.890 -10.482 1.00 48.66 108 ASN A CA 1
ATOM 867 C C . ASN A 1 108 ? 4.099 -7.561 -9.520 1.00 48.66 108 ASN A C 1
ATOM 869 O O . ASN A 1 108 ? 3.879 -8.647 -8.987 1.00 48.66 108 ASN A O 1
ATOM 873 N N . ARG A 1 109 ? 5.290 -6.970 -9.405 1.00 51.28 109 ARG A N 1
ATOM 874 C CA . ARG A 1 109 ? 6.284 -7.384 -8.426 1.00 51.28 109 ARG A CA 1
ATOM 875 C C . ARG A 1 109 ? 5.841 -6.785 -7.108 1.00 51.28 109 ARG A C 1
ATOM 877 O O . ARG A 1 109 ? 5.847 -5.563 -6.967 1.00 51.28 109 ARG A O 1
ATOM 884 N N . SER A 1 110 ? 5.496 -7.648 -6.155 1.00 52.44 110 SER A N 1
ATOM 885 C CA . SER A 1 110 ? 5.244 -7.246 -4.775 1.00 52.44 110 SER A CA 1
ATOM 886 C C . SER A 1 110 ? 6.354 -6.295 -4.328 1.00 52.44 110 SER A C 1
ATOM 888 O O . SER A 1 110 ? 7.542 -6.607 -4.476 1.00 52.44 110 SER A O 1
ATOM 890 N N . LYS A 1 111 ? 5.979 -5.117 -3.826 1.00 57.75 111 LYS A N 1
ATOM 891 C CA . LYS A 1 111 ? 6.952 -4.149 -3.329 1.00 57.75 111 LYS A CA 1
ATOM 892 C C . LYS A 1 111 ? 7.617 -4.761 -2.097 1.00 57.75 111 LYS A C 1
ATOM 894 O O . LYS A 1 111 ? 6.985 -4.974 -1.068 1.00 57.75 111 LYS A O 1
ATOM 899 N N . LEU A 1 112 ? 8.893 -5.095 -2.233 1.00 70.06 112 LEU A N 1
ATOM 900 C CA . LEU A 1 112 ? 9.708 -5.537 -1.111 1.00 70.06 112 LEU A CA 1
ATOM 901 C C . LEU A 1 112 ? 10.249 -4.301 -0.405 1.00 70.06 112 LEU A C 1
ATOM 903 O O . LEU A 1 112 ? 10.866 -3.440 -1.041 1.00 70.06 112 LEU A O 1
ATOM 907 N N . GLU A 1 113 ? 10.051 -4.229 0.902 1.00 77.88 113 GLU A N 1
ATOM 908 C CA . GLU A 1 113 ? 10.672 -3.221 1.748 1.00 77.88 113 GLU A CA 1
ATOM 909 C C . GLU A 1 113 ? 11.722 -3.873 2.637 1.00 77.88 113 GLU A C 1
ATOM 911 O O . GLU A 1 113 ? 11.586 -5.016 3.073 1.00 77.88 113 GLU A O 1
ATOM 916 N N . LYS A 1 114 ? 12.811 -3.141 2.877 1.00 84.75 114 LYS A N 1
ATOM 917 C CA . LYS A 1 114 ? 13.822 -3.562 3.842 1.00 84.75 114 LYS A CA 1
ATOM 918 C C . LYS A 1 114 ? 13.326 -3.177 5.226 1.00 84.75 114 LYS A C 1
ATOM 920 O O . LYS A 1 114 ? 13.305 -1.986 5.545 1.00 84.75 114 LYS A O 1
ATOM 925 N N . VAL A 1 115 ? 12.959 -4.175 6.012 1.00 86.88 115 VAL A N 1
ATOM 926 C CA . VAL A 1 115 ? 12.596 -4.010 7.417 1.00 86.88 115 VAL A CA 1
ATOM 927 C C . VAL A 1 115 ? 13.784 -4.371 8.297 1.00 86.88 115 VAL A C 1
ATOM 929 O O . VAL A 1 115 ? 14.678 -5.120 7.893 1.00 86.88 115 VAL A O 1
ATOM 932 N N . ILE A 1 116 ? 13.808 -3.782 9.481 1.00 89.69 116 ILE A N 1
ATOM 933 C CA . ILE A 1 116 ? 14.833 -3.963 10.495 1.00 89.69 116 ILE A CA 1
ATOM 934 C C . ILE A 1 116 ? 14.135 -4.525 11.726 1.00 89.69 116 ILE A C 1
ATOM 936 O O . ILE A 1 116 ? 13.124 -3.985 12.166 1.00 89.69 116 ILE A O 1
ATOM 940 N N . SER A 1 117 ? 14.669 -5.605 12.272 1.00 87.75 117 SER A N 1
ATOM 941 C CA . SER A 1 117 ? 14.209 -6.205 13.523 1.00 87.75 117 SER A CA 1
ATOM 942 C C . SER A 1 117 ? 15.389 -6.385 14.466 1.00 87.75 117 SER A C 1
ATOM 944 O O . SER A 1 117 ? 16.548 -6.222 14.070 1.00 87.75 117 SER A O 1
ATOM 946 N N . LEU A 1 118 ? 15.104 -6.764 15.709 1.00 87.06 118 LEU A N 1
ATOM 947 C CA . LEU A 1 118 ? 16.125 -7.368 16.555 1.00 87.06 118 LEU A CA 1
ATOM 948 C C . LEU A 1 118 ? 16.652 -8.639 15.880 1.00 87.06 118 LEU A C 1
ATOM 950 O O . LEU A 1 118 ? 15.929 -9.310 15.133 1.00 87.06 118 LEU A O 1
ATOM 954 N N . ALA A 1 119 ? 17.937 -8.927 16.078 1.00 87.38 119 ALA A N 1
ATOM 955 C CA . ALA A 1 119 ? 18.504 -10.177 15.596 1.00 87.38 119 ALA A CA 1
ATOM 956 C C . ALA A 1 119 ? 17.854 -11.362 16.334 1.00 87.38 119 ALA A C 1
ATOM 958 O O . ALA A 1 119 ? 17.682 -11.258 17.549 1.00 87.38 119 ALA A O 1
ATOM 959 N N . PRO A 1 120 ? 17.530 -12.484 15.660 1.00 82.31 120 PRO A N 1
ATOM 960 C CA . PRO A 1 120 ? 16.863 -13.631 16.292 1.00 82.31 120 PRO A CA 1
ATOM 961 C C . PRO A 1 120 ? 17.583 -14.131 17.549 1.00 82.31 120 PRO A C 1
ATOM 963 O O . PRO A 1 120 ? 16.967 -14.312 18.589 1.00 82.31 120 PRO A O 1
ATOM 966 N N . ALA A 1 121 ? 18.919 -14.194 17.496 1.00 80.94 121 ALA A N 1
ATOM 967 C CA . ALA A 1 121 ? 19.761 -14.601 18.620 1.00 80.94 121 ALA A CA 1
ATOM 968 C C . ALA A 1 121 ? 19.552 -13.771 19.898 1.00 80.94 121 ALA A C 1
ATOM 970 O O . ALA A 1 121 ? 19.798 -14.278 20.984 1.00 80.94 121 ALA A O 1
ATOM 971 N N . LEU A 1 122 ? 19.115 -12.515 19.775 1.00 81.38 122 LEU A N 1
ATOM 972 C CA . LEU A 1 122 ? 18.776 -11.651 20.904 1.00 81.38 122 LEU A CA 1
ATOM 973 C C . LEU A 1 122 ? 17.268 -11.631 21.158 1.00 81.38 122 LEU A C 1
ATOM 975 O O . LEU A 1 122 ? 16.845 -11.655 22.306 1.00 81.38 122 LEU A O 1
ATOM 979 N N . SER A 1 123 ? 16.458 -11.576 20.096 1.00 77.44 123 SER A N 1
ATOM 980 C CA . SER A 1 123 ? 14.991 -11.549 20.157 1.00 77.44 123 SER A CA 1
ATOM 981 C C . SER A 1 123 ? 14.411 -12.749 20.903 1.00 77.44 123 SER A C 1
ATOM 983 O O . SER A 1 123 ? 13.450 -12.586 21.646 1.00 77.44 123 SER A O 1
ATOM 985 N N . ASP A 1 124 ? 14.998 -13.928 20.705 1.00 78.50 124 ASP A N 1
ATOM 986 C CA . ASP A 1 124 ? 14.475 -15.188 21.236 1.00 78.50 124 ASP A CA 1
ATOM 987 C C . ASP A 1 124 ? 15.034 -15.511 22.630 1.00 78.50 124 ASP A C 1
ATOM 989 O O . ASP A 1 124 ? 14.474 -16.332 23.351 1.00 78.50 124 ASP A O 1
ATOM 993 N N . THR A 1 125 ? 16.146 -14.880 23.017 1.00 76.19 125 THR A N 1
ATOM 994 C CA . THR A 1 125 ? 16.872 -15.182 24.260 1.00 76.19 125 THR A CA 1
ATOM 995 C C . THR A 1 125 ? 16.593 -14.190 25.379 1.00 76.19 125 THR A C 1
ATOM 997 O O . THR A 1 125 ? 16.650 -14.566 26.548 1.00 76.19 125 THR A O 1
ATOM 1000 N N . LEU A 1 126 ? 16.300 -12.931 25.048 1.00 78.69 126 LEU A N 1
ATOM 1001 C CA . LEU A 1 126 ? 16.124 -11.873 26.038 1.00 78.69 126 LEU A CA 1
ATOM 1002 C C . LEU A 1 126 ? 14.637 -11.584 26.299 1.00 78.69 126 LEU A C 1
ATOM 1004 O O . LEU A 1 126 ? 13.828 -11.623 25.368 1.00 78.69 126 LEU A O 1
ATOM 1008 N N . PRO A 1 127 ? 14.257 -11.236 27.543 1.00 78.62 127 PRO A N 1
ATOM 1009 C CA . PRO A 1 127 ? 12.869 -10.983 27.937 1.00 78.62 127 PRO A CA 1
ATOM 1010 C C . PRO A 1 127 ? 12.365 -9.602 27.471 1.00 78.62 127 PRO A C 1
ATOM 1012 O O . PRO A 1 127 ? 11.906 -8.773 28.255 1.00 78.62 127 PRO A O 1
ATOM 1015 N N . TRP A 1 128 ? 12.411 -9.328 26.163 1.00 77.31 128 TRP A N 1
ATOM 1016 C CA . TRP A 1 128 ? 12.017 -8.037 25.574 1.00 77.31 128 TRP A CA 1
ATOM 1017 C C . TRP A 1 128 ? 10.571 -7.627 25.865 1.00 77.31 128 TRP A C 1
ATOM 1019 O O . TRP A 1 128 ? 10.233 -6.441 25.829 1.00 77.31 128 TRP A O 1
ATOM 1029 N N . PHE A 1 129 ? 9.701 -8.607 26.110 1.00 70.44 129 PHE A N 1
ATOM 1030 C CA . PHE A 1 129 ? 8.297 -8.384 26.438 1.00 70.44 129 PHE A CA 1
ATOM 1031 C C . PHE A 1 129 ? 8.118 -7.725 27.814 1.00 70.44 129 PHE A C 1
ATOM 1033 O O . PHE A 1 129 ? 7.143 -6.993 28.004 1.00 70.44 129 PHE A O 1
ATOM 1040 N N . GLU A 1 130 ? 9.072 -7.914 28.730 1.00 75.38 130 GLU A N 1
ATOM 1041 C CA . GLU A 1 130 ? 9.049 -7.346 30.083 1.00 75.38 130 GLU A CA 1
ATOM 1042 C C . GLU A 1 130 ? 9.511 -5.887 30.114 1.00 75.38 130 GLU A C 1
ATOM 1044 O O . GLU A 1 130 ? 9.103 -5.127 30.994 1.00 75.38 130 GLU A O 1
ATOM 1049 N N . CYS A 1 131 ? 10.309 -5.461 29.130 1.00 77.12 131 CYS A N 1
ATOM 1050 C CA . CYS A 1 131 ? 10.759 -4.078 29.019 1.00 77.12 131 CYS A CA 1
ATOM 1051 C C . CYS A 1 131 ? 9.577 -3.145 28.725 1.00 77.12 131 CYS A C 1
ATOM 1053 O O . CYS A 1 131 ? 8.935 -3.250 27.671 1.00 77.12 131 CYS A O 1
ATOM 1055 N N . LYS A 1 132 ? 9.315 -2.202 29.637 1.00 77.00 132 LYS A N 1
ATOM 1056 C CA . LYS A 1 132 ? 8.221 -1.222 29.524 1.00 77.00 132 LYS A CA 1
ATOM 1057 C C . LYS A 1 132 ? 8.691 0.104 28.944 1.00 77.00 132 LYS A C 1
ATOM 1059 O O . LYS A 1 132 ? 7.889 0.833 28.367 1.00 77.00 132 LYS A O 1
ATOM 1064 N N . THR A 1 133 ? 9.977 0.413 29.082 1.00 81.12 133 THR A N 1
ATOM 1065 C CA . THR A 1 133 ? 10.571 1.655 28.592 1.00 81.12 133 THR A CA 1
ATOM 1066 C C . THR A 1 133 ? 11.690 1.399 27.584 1.00 81.12 133 THR A C 1
ATOM 1068 O O . THR A 1 133 ? 12.225 0.294 27.457 1.00 81.12 133 THR A O 1
ATOM 1071 N N . ILE A 1 134 ? 12.043 2.447 26.832 1.00 80.75 134 ILE A N 1
ATOM 1072 C CA . ILE A 1 134 ? 13.192 2.421 25.917 1.00 80.75 134 ILE A CA 1
ATOM 1073 C C . ILE A 1 134 ? 14.483 2.202 26.710 1.00 80.75 134 ILE A C 1
ATOM 1075 O O . ILE A 1 134 ? 15.332 1.435 26.263 1.00 80.75 134 ILE A O 1
ATOM 1079 N N . ASP A 1 135 ? 14.612 2.835 27.876 1.00 82.38 135 ASP A N 1
ATOM 1080 C CA . ASP A 1 135 ? 15.805 2.734 28.714 1.00 82.38 135 ASP A CA 1
ATOM 1081 C C . ASP A 1 135 ? 15.988 1.313 29.275 1.00 82.38 135 ASP A C 1
ATOM 1083 O O . ASP A 1 135 ? 17.112 0.811 29.261 1.00 82.38 135 ASP A O 1
ATOM 1087 N N . ASP A 1 136 ? 14.900 0.612 29.627 1.00 82.19 136 ASP A N 1
ATOM 1088 C CA . ASP A 1 136 ? 14.952 -0.804 30.036 1.00 82.19 136 ASP A CA 1
ATOM 1089 C C . ASP A 1 136 ? 15.536 -1.682 28.921 1.00 82.19 136 ASP A C 1
ATOM 1091 O O . ASP A 1 136 ? 16.445 -2.478 29.155 1.00 82.19 136 ASP A O 1
ATOM 1095 N N . MET A 1 137 ? 15.051 -1.507 27.683 1.00 80.62 137 MET A N 1
ATOM 1096 C CA . MET A 1 137 ? 15.564 -2.246 26.523 1.00 80.62 137 MET A CA 1
ATOM 1097 C C . MET A 1 137 ? 17.027 -1.912 26.233 1.00 80.62 137 MET A C 1
ATOM 1099 O O . MET A 1 137 ? 17.789 -2.782 25.812 1.00 80.62 137 MET A O 1
ATOM 1103 N N . GLN A 1 138 ? 17.433 -0.657 26.439 1.00 83.00 138 GLN A N 1
ATOM 1104 C CA . GLN A 1 138 ? 18.830 -0.278 26.277 1.00 83.00 138 GLN A CA 1
ATOM 1105 C C . GLN A 1 138 ? 19.716 -0.933 27.325 1.00 83.00 138 GLN A C 1
ATOM 1107 O O . GLN A 1 138 ? 20.758 -1.460 26.950 1.00 83.00 138 GLN A O 1
ATOM 1112 N N . SER A 1 139 ? 19.319 -0.916 28.598 1.00 84.12 139 SER A N 1
ATOM 1113 C CA . SER A 1 139 ? 20.092 -1.558 29.662 1.00 84.12 139 SER A CA 1
ATOM 1114 C C . SER A 1 139 ? 20.220 -3.052 29.397 1.00 84.12 139 SER A C 1
ATOM 1116 O O . SER A 1 139 ? 21.334 -3.557 29.295 1.00 84.12 139 SER A O 1
ATOM 1118 N N . LEU A 1 140 ? 19.090 -3.722 29.140 1.00 83.38 140 LEU A N 1
ATOM 1119 C CA . LEU A 1 140 ? 19.052 -5.155 28.863 1.00 83.38 140 LEU A CA 1
ATOM 1120 C C . LEU A 1 140 ? 19.962 -5.525 27.688 1.00 83.38 140 LEU A C 1
ATOM 1122 O O . LEU A 1 140 ? 20.731 -6.479 27.772 1.00 83.38 140 LEU A O 1
ATOM 1126 N N . LEU A 1 141 ? 19.922 -4.743 26.606 1.00 84.88 141 LEU A N 1
ATOM 1127 C CA . LEU A 1 141 ? 20.807 -4.955 25.468 1.00 84.88 141 LEU A CA 1
ATOM 1128 C C . LEU A 1 141 ? 22.281 -4.751 25.855 1.00 84.88 141 LEU A C 1
ATOM 1130 O O . LEU A 1 141 ? 23.129 -5.550 25.478 1.00 84.88 141 LEU A O 1
ATOM 1134 N N . MET A 1 142 ? 22.608 -3.681 26.579 1.00 83.06 142 MET A N 1
ATOM 1135 C CA . MET A 1 142 ? 23.992 -3.352 26.938 1.00 83.06 142 MET A CA 1
ATOM 1136 C C . MET A 1 142 ? 24.621 -4.376 27.888 1.00 83.06 142 MET A C 1
ATOM 1138 O O . MET A 1 142 ? 25.838 -4.560 27.824 1.00 83.06 142 MET A O 1
ATOM 1142 N N . ASP A 1 143 ? 23.810 -5.045 28.706 1.00 83.88 143 ASP A N 1
ATOM 1143 C CA . ASP A 1 143 ? 24.248 -6.094 29.632 1.00 83.88 143 ASP A CA 1
ATOM 1144 C C . ASP A 1 143 ? 24.557 -7.419 28.916 1.00 83.88 143 ASP A C 1
ATOM 1146 O O . ASP A 1 143 ? 25.425 -8.171 29.354 1.00 83.88 143 ASP A O 1
ATOM 1150 N N . HIS A 1 144 ? 23.903 -7.682 27.780 1.00 82.44 144 HIS A N 1
ATOM 1151 C CA . HIS A 1 144 ? 24.021 -8.944 27.036 1.00 82.44 144 HIS A CA 1
ATOM 1152 C C . HIS A 1 144 ? 24.897 -8.851 25.777 1.00 82.44 144 HIS A C 1
ATOM 1154 O O . HIS A 1 144 ? 25.108 -9.850 25.089 1.00 82.44 144 HIS A O 1
ATOM 1160 N N . LEU A 1 145 ? 25.421 -7.666 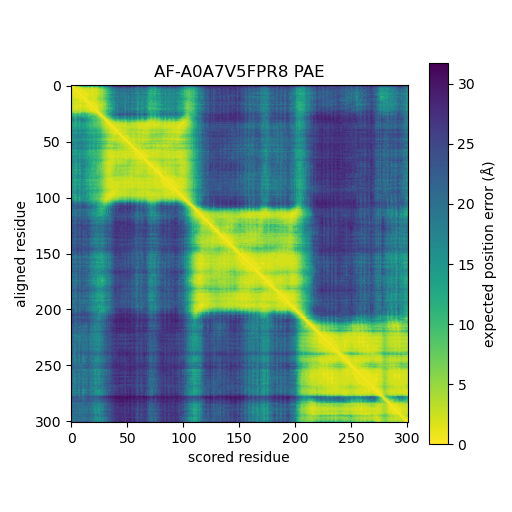25.448 1.00 83.44 145 LEU A N 1
ATOM 1161 C CA . LEU A 1 145 ? 26.341 -7.484 24.326 1.00 83.44 145 LEU A CA 1
ATOM 1162 C C . LEU A 1 145 ? 27.803 -7.553 24.775 1.00 83.44 145 LEU A C 1
ATOM 1164 O O . LEU A 1 145 ? 28.291 -6.665 25.471 1.00 83.44 145 LEU A O 1
ATOM 1168 N N . GLU A 1 146 ? 28.544 -8.531 24.249 1.00 76.81 146 GLU A N 1
ATOM 1169 C CA . GLU A 1 146 ? 29.999 -8.634 24.441 1.00 76.81 146 GLU A CA 1
ATOM 1170 C C . GLU A 1 146 ? 30.742 -7.403 23.892 1.00 76.81 146 GLU A C 1
ATOM 1172 O O . GLU A 1 146 ? 31.654 -6.862 24.519 1.00 76.81 146 GLU A O 1
ATOM 1177 N N . VAL A 1 147 ? 30.329 -6.916 22.715 1.00 81.31 147 VAL A N 1
ATOM 1178 C CA . VAL A 1 147 ? 30.923 -5.739 22.067 1.00 81.31 147 VAL A CA 1
ATOM 1179 C C . VAL A 1 147 ? 29.979 -4.552 22.177 1.00 81.31 147 VAL A C 1
ATOM 1181 O O . VAL A 1 147 ? 29.009 -4.424 21.423 1.00 81.31 147 VAL A O 1
ATOM 1184 N N . LYS A 1 148 ? 30.323 -3.616 23.066 1.00 84.19 148 LYS A N 1
ATOM 1185 C CA . LYS A 1 148 ? 29.502 -2.425 23.305 1.00 84.19 148 LYS A CA 1
ATOM 1186 C C . LYS A 1 148 ? 29.343 -1.574 22.029 1.00 84.19 148 LYS A C 1
ATOM 1188 O O . LYS A 1 148 ? 30.324 -1.305 21.321 1.00 84.19 148 LYS A O 1
ATOM 1193 N N . PRO A 1 149 ? 28.119 -1.124 21.695 1.00 86.81 149 PRO A N 1
ATOM 1194 C CA . PRO A 1 149 ? 27.892 -0.227 20.571 1.00 86.81 149 PRO A CA 1
ATOM 1195 C C . PRO A 1 149 ? 28.540 1.143 20.803 1.00 86.81 149 PRO A C 1
ATOM 1197 O O . PRO A 1 149 ? 28.519 1.682 21.911 1.00 86.81 149 PRO A O 1
ATOM 1200 N N . SER A 1 150 ? 29.081 1.744 19.743 1.00 89.12 150 SER A N 1
ATOM 1201 C CA . SER A 1 150 ? 29.595 3.122 19.787 1.00 89.12 150 SER A CA 1
ATOM 1202 C C . SER A 1 150 ? 28.470 4.137 20.030 1.00 89.12 150 SER A C 1
ATOM 1204 O O . SER A 1 150 ? 27.306 3.841 19.765 1.00 89.12 150 SER A O 1
ATOM 1206 N N . ARG A 1 151 ? 28.793 5.373 20.444 1.00 86.81 151 ARG A N 1
ATOM 1207 C CA . ARG A 1 151 ? 27.781 6.429 20.689 1.00 86.81 151 ARG A CA 1
ATOM 1208 C C . ARG A 1 151 ? 26.797 6.596 19.523 1.00 86.81 151 ARG A C 1
ATOM 1210 O O . ARG A 1 151 ? 25.595 6.652 19.737 1.00 86.81 151 ARG A O 1
ATOM 1217 N N . ALA A 1 152 ? 27.297 6.592 18.287 1.00 86.62 152 ALA A N 1
ATOM 1218 C CA . ALA A 1 152 ? 26.465 6.735 17.092 1.00 86.62 152 ALA A CA 1
ATOM 1219 C C . ALA A 1 152 ? 25.581 5.499 16.804 1.00 86.62 152 ALA A C 1
ATOM 1221 O O . ALA A 1 152 ? 24.503 5.625 16.223 1.00 86.62 152 ALA A O 1
ATOM 1222 N N . GLU A 1 153 ? 26.021 4.304 17.205 1.00 89.31 153 GLU A N 1
ATOM 1223 C CA . GLU A 1 153 ? 25.222 3.073 17.130 1.00 89.31 153 GLU A CA 1
ATOM 1224 C C . GLU A 1 153 ? 24.138 3.057 18.216 1.00 89.31 153 GLU A C 1
ATOM 1226 O O . GLU A 1 153 ? 23.002 2.698 17.926 1.00 89.31 153 GLU A O 1
ATOM 1231 N N . GLN A 1 154 ? 24.448 3.532 19.426 1.00 88.62 154 GLN A N 1
ATOM 1232 C CA . GLN A 1 154 ? 23.466 3.694 20.503 1.00 88.62 154 GLN A CA 1
ATOM 1233 C C . GLN A 1 154 ? 22.372 4.700 20.126 1.00 88.62 154 GLN A C 1
ATOM 1235 O O . GLN A 1 154 ? 21.199 4.444 20.382 1.00 88.62 154 GLN A O 1
ATOM 1240 N N . THR A 1 155 ? 22.719 5.811 19.464 1.00 88.19 155 THR A N 1
ATOM 1241 C CA . THR A 1 155 ? 21.721 6.759 18.940 1.00 88.19 155 THR A CA 1
ATOM 1242 C C . THR A 1 155 ? 20.789 6.089 17.930 1.00 88.19 155 THR A C 1
ATOM 1244 O O . THR A 1 155 ? 19.575 6.251 18.019 1.00 88.19 155 THR A O 1
ATOM 1247 N N . LEU A 1 156 ? 21.329 5.289 17.002 1.00 90.56 156 LEU A N 1
ATOM 1248 C CA . LEU A 1 156 ? 20.508 4.534 16.051 1.00 90.56 156 LEU A CA 1
ATOM 1249 C C . LEU A 1 156 ? 19.582 3.537 16.767 1.00 90.56 156 LEU A C 1
ATOM 1251 O O . LEU A 1 156 ? 18.413 3.434 16.400 1.00 90.56 156 LEU A O 1
ATOM 1255 N N . LEU A 1 157 ? 20.079 2.845 17.797 1.00 90.06 157 LEU A N 1
ATOM 1256 C CA . LEU A 1 157 ? 19.278 1.928 18.613 1.00 90.06 157 LEU A CA 1
ATOM 1257 C C . LEU A 1 157 ? 18.142 2.652 19.348 1.00 90.06 157 LEU A C 1
ATOM 1259 O O . LEU A 1 157 ? 17.034 2.134 19.363 1.00 90.06 157 LEU A O 1
ATOM 1263 N N . LYS A 1 158 ? 18.362 3.867 19.874 1.00 89.12 158 LYS A N 1
ATOM 1264 C CA . LYS A 1 158 ? 17.285 4.683 20.477 1.00 89.12 158 LYS A CA 1
ATOM 1265 C C . LYS A 1 158 ? 16.159 4.961 19.485 1.00 89.12 158 LYS A C 1
ATOM 1267 O O . LYS A 1 158 ? 14.995 4.730 19.797 1.00 89.12 158 LYS A O 1
ATOM 1272 N N . HIS A 1 159 ? 16.500 5.419 18.279 1.00 89.44 159 HIS A N 1
ATOM 1273 C CA . HIS A 1 159 ? 15.500 5.668 17.236 1.00 89.44 159 HIS A CA 1
ATOM 1274 C C . HIS A 1 159 ? 14.791 4.384 16.795 1.00 89.44 159 HIS A C 1
ATOM 1276 O O . HIS A 1 159 ? 13.584 4.403 16.562 1.00 89.44 159 HIS A O 1
ATOM 1282 N N . PHE A 1 160 ? 15.524 3.273 16.704 1.00 90.75 160 PHE A N 1
ATOM 1283 C CA . PHE A 1 160 ? 14.940 1.969 16.413 1.00 90.75 160 PHE A CA 1
ATOM 1284 C C . PHE A 1 160 ? 13.943 1.554 17.499 1.00 90.75 160 PHE A C 1
ATOM 1286 O O . PHE A 1 160 ? 12.797 1.281 17.164 1.00 90.75 160 PHE A O 1
ATOM 1293 N N . PHE A 1 161 ? 14.328 1.577 18.778 1.00 88.62 161 PHE A N 1
ATOM 1294 C CA . PHE A 1 161 ? 13.453 1.190 19.887 1.00 88.62 161 PHE A CA 1
ATOM 1295 C C . PHE A 1 161 ? 12.227 2.087 20.018 1.00 88.62 161 PHE A C 1
ATOM 1297 O O . PHE A 1 161 ? 11.144 1.588 20.307 1.00 88.62 161 PHE A O 1
ATOM 1304 N N . HIS A 1 162 ? 12.366 3.385 19.747 1.00 86.56 162 HIS A N 1
ATOM 1305 C CA . HIS A 1 162 ? 11.227 4.296 19.711 1.00 86.56 162 HIS A CA 1
ATOM 1306 C C . HIS A 1 162 ? 10.184 3.866 18.668 1.00 86.56 162 HIS A C 1
ATOM 1308 O O . HIS A 1 162 ? 9.004 3.737 18.986 1.00 86.56 162 HIS A O 1
ATOM 1314 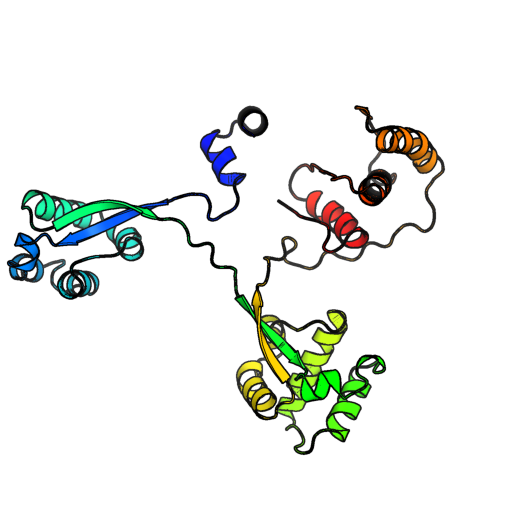N N . LEU A 1 163 ? 10.622 3.581 17.437 1.00 83.38 163 LEU A N 1
ATOM 1315 C CA . LEU A 1 163 ? 9.732 3.102 16.375 1.00 83.38 163 LEU A CA 1
ATOM 1316 C C . LEU A 1 163 ? 9.212 1.686 16.647 1.00 83.38 163 LEU A C 1
ATOM 1318 O O . LEU A 1 163 ? 8.061 1.385 16.345 1.00 83.38 163 LEU A O 1
ATOM 1322 N N . TYR A 1 164 ? 10.042 0.829 17.233 1.00 84.38 164 TYR A N 1
ATOM 1323 C CA . TYR A 1 164 ? 9.686 -0.535 17.599 1.00 84.38 164 TYR A CA 1
ATOM 1324 C C . TYR A 1 164 ? 8.558 -0.540 18.636 1.00 84.38 164 TYR A C 1
ATOM 1326 O O . TYR A 1 164 ? 7.546 -1.191 18.423 1.00 84.38 164 TYR A O 1
ATOM 1334 N N . PHE A 1 165 ? 8.648 0.267 19.698 1.00 78.75 165 PHE A N 1
ATOM 1335 C CA . PHE A 1 165 ? 7.552 0.430 20.660 1.00 78.75 165 PHE A CA 1
ATOM 1336 C C . PHE A 1 165 ? 6.301 1.048 20.033 1.00 78.75 165 PHE A C 1
ATOM 1338 O O . PHE A 1 165 ? 5.200 0.554 20.256 1.00 78.75 165 PHE A O 1
ATOM 1345 N N . ALA A 1 166 ? 6.457 2.096 19.219 1.00 74.38 166 ALA A N 1
ATOM 1346 C CA . ALA A 1 166 ? 5.326 2.754 18.562 1.00 74.38 166 ALA A CA 1
ATOM 1347 C C . ALA A 1 166 ? 4.560 1.827 17.597 1.00 74.38 166 ALA A C 1
ATOM 1349 O O . ALA A 1 166 ? 3.401 2.080 17.275 1.00 74.38 166 ALA A O 1
ATOM 1350 N N . THR A 1 167 ? 5.206 0.759 17.126 1.00 71.38 167 THR A N 1
ATOM 1351 C CA . THR A 1 167 ? 4.619 -0.241 16.228 1.00 71.38 167 THR A CA 1
ATOM 1352 C C . THR A 1 167 ? 4.251 -1.540 16.939 1.00 71.38 167 THR A C 1
ATOM 1354 O O . THR A 1 167 ? 4.075 -2.548 16.266 1.00 71.38 167 THR A O 1
ATOM 1357 N N . ASP A 1 168 ? 4.114 -1.518 18.268 1.00 72.25 168 ASP A N 1
ATOM 1358 C CA . ASP A 1 168 ? 3.828 -2.699 19.094 1.00 72.25 168 ASP A CA 1
ATOM 1359 C C . ASP A 1 168 ? 4.826 -3.845 18.853 1.00 72.25 168 ASP A C 1
ATOM 1361 O O . ASP A 1 168 ? 4.485 -4.991 18.571 1.00 72.25 168 ASP A O 1
ATOM 1365 N N . ARG A 1 169 ? 6.115 -3.491 18.903 1.00 76.38 169 ARG A N 1
ATOM 1366 C CA . ARG A 1 169 ? 7.262 -4.396 18.747 1.00 76.38 169 ARG A CA 1
ATOM 1367 C C . ARG A 1 169 ? 7.300 -5.120 17.392 1.00 76.38 169 ARG A C 1
ATOM 1369 O O . ARG A 1 169 ? 7.833 -6.221 17.275 1.00 76.38 169 ARG A O 1
ATOM 1376 N N . GLN A 1 170 ? 6.781 -4.487 16.342 1.00 79.25 170 GLN A N 1
ATOM 1377 C CA . GLN A 1 170 ? 6.883 -4.988 14.971 1.00 79.25 170 GLN A CA 1
ATOM 1378 C C . GLN A 1 170 ? 8.184 -4.533 14.285 1.00 79.25 170 GLN A C 1
ATOM 1380 O O . GLN A 1 170 ? 8.763 -3.503 14.639 1.00 79.25 170 GLN A O 1
ATOM 1385 N N . PRO A 1 171 ? 8.672 -5.264 13.262 1.00 82.25 171 PRO A N 1
ATOM 1386 C CA . PRO A 1 171 ? 9.837 -4.841 12.491 1.00 82.25 171 PRO A CA 1
ATOM 1387 C C . PRO A 1 171 ? 9.649 -3.468 11.842 1.00 82.25 171 PRO A C 1
ATOM 1389 O O . PRO A 1 171 ? 8.644 -3.189 11.191 1.00 82.25 171 PRO A O 1
ATOM 1392 N N . VAL A 1 172 ? 10.666 -2.625 11.976 1.00 84.94 172 VAL A N 1
ATOM 1393 C CA . VAL A 1 172 ? 10.632 -1.209 11.607 1.00 84.94 172 VAL A CA 1
ATOM 1394 C C . VAL A 1 172 ? 11.130 -1.018 10.176 1.00 84.94 172 VAL A C 1
ATOM 1396 O O . VAL A 1 172 ? 12.131 -1.610 9.766 1.00 84.94 172 VAL A O 1
ATOM 1399 N N . SER A 1 173 ? 10.489 -0.145 9.395 1.00 85.06 173 SER A N 1
ATOM 1400 C CA . SER A 1 173 ? 10.994 0.199 8.062 1.00 85.06 173 SER A CA 1
ATOM 1401 C C . SER A 1 173 ? 12.359 0.890 8.140 1.00 85.06 173 SER A C 1
ATOM 1403 O O . SER A 1 173 ? 12.560 1.874 8.859 1.00 85.06 173 SER A O 1
ATOM 1405 N N . ARG A 1 174 ? 13.301 0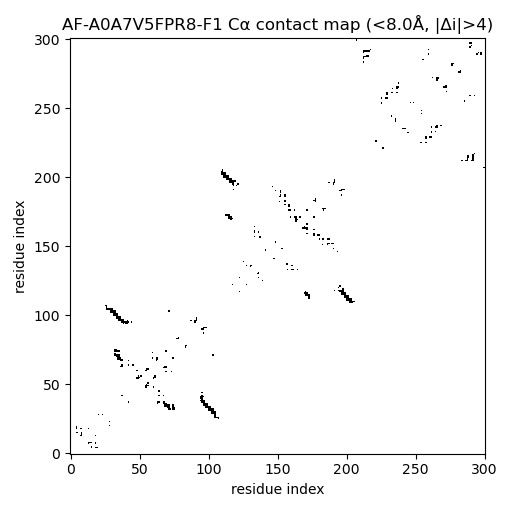.456 7.290 1.00 87.00 174 ARG A N 1
ATOM 1406 C CA . ARG A 1 174 ? 14.567 1.175 7.089 1.00 87.00 174 ARG A CA 1
ATOM 1407 C C . ARG A 1 174 ? 14.340 2.627 6.655 1.00 87.00 174 ARG A C 1
ATOM 1409 O O . ARG A 1 174 ? 15.181 3.478 6.945 1.00 87.00 174 ARG A O 1
ATOM 1416 N N . ARG A 1 175 ? 13.264 2.905 5.912 1.00 83.00 175 ARG A N 1
ATOM 1417 C CA . ARG A 1 175 ? 12.944 4.251 5.424 1.00 83.00 175 ARG A CA 1
ATOM 1418 C C . ARG A 1 175 ? 12.584 5.177 6.583 1.00 8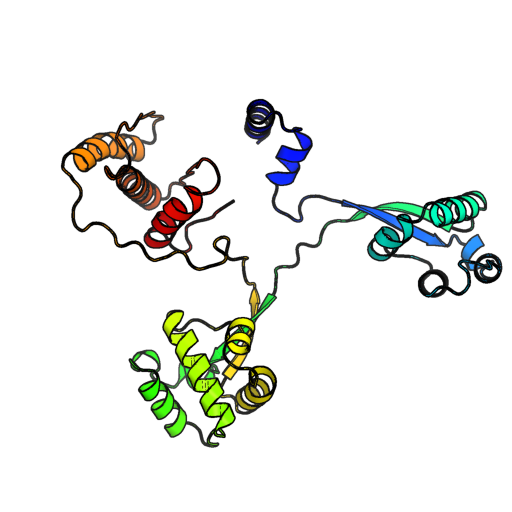3.00 175 ARG A C 1
ATOM 1420 O O . ARG A 1 175 ? 13.132 6.273 6.642 1.00 83.00 175 ARG A O 1
ATOM 1427 N N . ASP A 1 176 ? 11.744 4.719 7.504 1.00 82.94 176 ASP A N 1
ATOM 1428 C CA . ASP A 1 176 ? 11.338 5.505 8.674 1.00 82.94 176 ASP A CA 1
ATOM 1429 C C . ASP A 1 176 ? 12.515 5.740 9.617 1.00 82.94 176 ASP A C 1
ATOM 1431 O O . ASP A 1 176 ? 12.733 6.856 10.090 1.00 82.94 176 ASP A O 1
ATOM 1435 N N . LEU A 1 177 ? 13.367 4.727 9.793 1.00 86.00 177 LEU A N 1
ATOM 1436 C CA . LEU A 1 177 ? 14.594 4.875 10.568 1.00 86.00 177 LEU A CA 1
ATOM 1437 C C . LEU A 1 177 ? 15.552 5.901 9.936 1.00 86.00 177 LEU A C 1
ATOM 1439 O O . LEU A 1 177 ? 16.098 6.756 10.628 1.00 86.00 177 LEU A O 1
ATOM 1443 N N . ALA A 1 178 ? 15.711 5.872 8.608 1.00 86.50 178 ALA A N 1
ATOM 1444 C CA . ALA A 1 178 ? 16.544 6.830 7.880 1.00 86.50 178 ALA A CA 1
ATOM 1445 C C . ALA A 1 178 ? 15.984 8.261 7.891 1.00 86.50 178 ALA A C 1
ATOM 1447 O O . ALA A 1 178 ? 16.767 9.208 7.848 1.00 86.50 178 ALA A O 1
ATOM 1448 N N . ARG A 1 179 ? 14.655 8.425 7.961 1.00 84.00 179 ARG A N 1
ATOM 1449 C CA . ARG A 1 179 ? 13.999 9.731 8.120 1.00 84.00 179 ARG A CA 1
ATOM 1450 C C . ARG A 1 179 ? 14.297 10.340 9.492 1.00 84.00 179 ARG A C 1
ATOM 1452 O O . ARG A 1 179 ? 14.526 11.540 9.573 1.00 84.00 179 ARG A O 1
ATOM 1459 N N . ASN A 1 180 ? 14.337 9.511 10.533 1.00 78.00 180 ASN A N 1
ATOM 1460 C CA . ASN A 1 180 ? 14.574 9.957 11.907 1.00 78.00 180 ASN A CA 1
ATOM 1461 C C . ASN A 1 180 ? 16.063 10.069 12.274 1.00 78.00 180 ASN A C 1
ATOM 1463 O O . ASN A 1 180 ? 16.403 10.774 13.219 1.00 78.00 180 ASN A O 1
ATOM 1467 N N . TYR A 1 181 ? 16.963 9.409 11.533 1.00 86.44 181 TYR A N 1
ATOM 1468 C CA . TYR A 1 181 ? 18.405 9.472 11.773 1.00 86.44 181 TYR A CA 1
ATOM 1469 C C . TYR A 1 181 ? 19.229 9.367 10.477 1.00 86.44 181 TYR A C 1
ATOM 1471 O O . TYR A 1 181 ? 19.276 8.324 9.816 1.00 86.44 181 TYR A O 1
ATOM 1479 N N . SER A 1 182 ? 19.972 10.426 10.144 1.00 82.06 182 SER A N 1
ATOM 1480 C CA . SER A 1 182 ? 20.772 10.524 8.909 1.00 82.06 182 SER A CA 1
ATOM 1481 C C . SER A 1 182 ? 21.918 9.500 8.824 1.00 82.06 182 SER A C 1
ATOM 1483 O O . SER A 1 182 ? 22.250 9.013 7.741 1.00 82.06 182 SER A O 1
ATOM 1485 N N . GLY A 1 183 ? 22.485 9.086 9.963 1.00 85.12 183 GLY A N 1
ATOM 1486 C CA . GLY A 1 183 ? 23.564 8.090 10.046 1.00 85.12 183 GLY A CA 1
ATOM 1487 C C . GLY A 1 183 ? 23.121 6.629 9.864 1.00 85.12 183 GLY A C 1
ATOM 1488 O O . GLY A 1 183 ? 23.951 5.718 9.970 1.00 85.12 183 GLY A O 1
ATOM 1489 N N . THR A 1 184 ? 21.835 6.380 9.579 1.00 86.56 184 THR A N 1
ATOM 1490 C CA . THR A 1 184 ? 21.230 5.036 9.559 1.00 86.56 184 THR A CA 1
ATOM 1491 C C . THR A 1 184 ? 21.986 4.070 8.656 1.00 86.56 184 THR A C 1
ATOM 1493 O O . THR A 1 184 ? 22.327 2.971 9.074 1.00 86.56 184 THR A O 1
ATOM 1496 N N . SER A 1 185 ? 22.331 4.466 7.428 1.00 87.31 185 SER A N 1
ATOM 1497 C CA . SER A 1 185 ? 22.943 3.547 6.457 1.00 87.31 185 SER A CA 1
ATOM 1498 C C . SER A 1 185 ? 24.291 2.963 6.904 1.00 87.31 185 SER A C 1
ATOM 1500 O O . SER A 1 185 ? 24.572 1.806 6.589 1.00 87.31 185 SER A O 1
ATOM 1502 N N . LYS A 1 186 ? 25.124 3.745 7.606 1.00 90.00 186 LYS A N 1
ATOM 1503 C CA . LYS A 1 186 ? 26.457 3.320 8.069 1.00 90.00 186 LYS A CA 1
ATOM 1504 C C . LYS A 1 186 ? 26.351 2.491 9.346 1.00 90.00 186 LYS A C 1
ATOM 1506 O O . LYS A 1 186 ? 26.915 1.402 9.407 1.00 90.00 186 LYS A O 1
ATOM 1511 N N . ASN A 1 187 ? 25.612 2.987 10.335 1.00 90.25 187 ASN A N 1
ATOM 1512 C CA . ASN A 1 187 ? 25.531 2.351 11.650 1.00 90.25 187 ASN A CA 1
ATOM 1513 C C . ASN A 1 187 ? 24.670 1.085 11.621 1.00 90.25 187 ASN A C 1
ATOM 1515 O O . ASN A 1 187 ? 25.004 0.118 12.294 1.00 90.25 187 ASN A O 1
ATOM 1519 N N . LEU A 1 188 ? 23.646 1.029 10.761 1.00 91.25 188 LEU A N 1
ATOM 1520 C CA . LEU A 1 188 ? 22.854 -0.184 10.565 1.00 91.25 188 LEU A CA 1
ATOM 1521 C C . LEU A 1 188 ? 23.715 -1.338 10.050 1.00 91.25 188 LEU A C 1
ATOM 1523 O O . LEU A 1 188 ? 23.614 -2.441 10.563 1.00 91.25 188 LEU A O 1
ATOM 1527 N N . LYS A 1 189 ? 24.604 -1.092 9.076 1.00 91.06 189 LYS A N 1
ATOM 1528 C CA . LYS A 1 189 ? 25.520 -2.133 8.577 1.00 91.06 189 LYS A CA 1
ATOM 1529 C C . LYS A 1 189 ? 26.405 -2.692 9.692 1.00 91.06 189 LYS A C 1
ATOM 1531 O O . LYS A 1 189 ? 26.625 -3.895 9.733 1.00 91.06 189 LYS A O 1
ATOM 1536 N N . LYS A 1 190 ? 26.892 -1.827 10.588 1.00 91.19 190 LYS A N 1
ATOM 1537 C CA . LYS A 1 190 ? 27.714 -2.240 11.732 1.00 91.19 190 LYS A CA 1
ATOM 1538 C C . LYS A 1 190 ? 26.915 -3.047 12.752 1.00 91.19 190 LYS A C 1
ATOM 1540 O O . LYS A 1 190 ? 27.383 -4.093 13.172 1.00 91.19 190 LYS A O 1
ATOM 1545 N N . LEU A 1 191 ? 25.715 -2.593 13.116 1.00 90.44 191 LEU A N 1
ATOM 1546 C CA . LEU A 1 191 ? 24.843 -3.302 14.060 1.00 90.44 191 LEU A CA 1
ATOM 1547 C C . LEU A 1 191 ? 24.361 -4.650 13.516 1.00 90.44 191 LEU A C 1
ATOM 1549 O O . LEU A 1 191 ? 24.246 -5.598 14.283 1.00 90.44 191 LEU A O 1
ATOM 1553 N N . VAL A 1 192 ? 24.141 -4.753 12.203 1.00 90.50 192 VAL A N 1
ATOM 1554 C CA . VAL A 1 192 ? 23.849 -6.031 11.541 1.00 90.50 192 VAL A CA 1
ATOM 1555 C C . VAL A 1 192 ? 25.066 -6.954 11.563 1.00 90.50 192 VAL A C 1
ATOM 1557 O O . VAL A 1 192 ? 24.931 -8.120 11.902 1.00 90.50 192 VAL A O 1
ATOM 1560 N N . ALA A 1 193 ? 26.268 -6.439 11.281 1.00 88.31 193 ALA A N 1
ATOM 1561 C CA . ALA A 1 193 ? 27.499 -7.231 11.370 1.00 88.31 193 ALA A CA 1
ATOM 1562 C C . ALA A 1 193 ? 27.815 -7.698 12.804 1.00 88.31 193 ALA A C 1
ATOM 1564 O O . ALA A 1 193 ? 28.403 -8.757 12.986 1.00 88.31 193 ALA A O 1
ATOM 1565 N N . LYS A 1 194 ? 27.404 -6.923 13.816 1.00 88.12 194 LYS A N 1
ATOM 1566 C CA . LYS A 1 194 ? 27.493 -7.278 15.240 1.00 88.12 194 LYS A CA 1
ATOM 1567 C C . LYS A 1 194 ? 26.359 -8.203 15.715 1.00 88.12 194 LYS A C 1
ATOM 1569 O O . LYS A 1 194 ? 26.267 -8.442 16.911 1.00 88.12 194 LYS A O 1
ATOM 1574 N N . ASN A 1 195 ? 25.476 -8.670 14.825 1.00 86.25 195 ASN A N 1
ATOM 1575 C CA . ASN A 1 195 ? 24.291 -9.469 15.167 1.00 86.25 195 ASN A CA 1
ATOM 1576 C C . ASN A 1 195 ? 23.378 -8.826 16.230 1.00 86.25 195 ASN A C 1
ATOM 1578 O O . ASN A 1 195 ? 22.698 -9.524 16.971 1.00 86.25 195 ASN A O 1
ATOM 1582 N N . VAL A 1 196 ? 23.336 -7.491 16.296 1.00 88.38 196 VAL A N 1
ATOM 1583 C CA . VAL A 1 196 ? 22.424 -6.759 17.192 1.00 88.38 196 VAL A CA 1
ATOM 1584 C C . VAL A 1 196 ? 21.063 -6.560 16.525 1.00 88.38 196 VAL A C 1
ATOM 1586 O O . VAL A 1 196 ? 20.011 -6.765 17.125 1.00 88.38 196 VAL A O 1
ATOM 1589 N N . LEU A 1 197 ? 21.087 -6.164 15.252 1.00 90.69 197 LEU A N 1
ATOM 1590 C CA . LEU A 1 197 ? 19.899 -5.972 14.423 1.00 90.69 197 LEU A CA 1
ATOM 1591 C C . LEU A 1 197 ? 19.940 -6.944 13.246 1.00 90.69 197 LEU A C 1
ATOM 1593 O O . LEU A 1 197 ? 21.008 -7.224 12.710 1.00 90.69 197 LEU A O 1
ATOM 1597 N N . ALA A 1 198 ? 18.784 -7.400 12.785 1.00 89.12 198 ALA A N 1
ATOM 1598 C CA . ALA A 1 198 ? 18.649 -8.129 11.532 1.00 89.12 198 ALA A CA 1
ATOM 1599 C C . ALA A 1 198 ? 17.983 -7.244 10.474 1.00 89.12 198 ALA A C 1
ATOM 1601 O O . ALA A 1 198 ? 17.169 -6.372 10.782 1.00 89.12 198 ALA A O 1
ATOM 1602 N N . GLN A 1 199 ? 18.342 -7.460 9.207 1.00 90.12 199 GLN A N 1
ATOM 1603 C CA . GLN A 1 199 ? 17.705 -6.787 8.079 1.00 90.12 199 GLN A CA 1
ATOM 1604 C C . GLN A 1 199 ? 17.114 -7.832 7.138 1.00 90.12 199 GLN A C 1
ATOM 1606 O O . GLN A 1 199 ? 17.855 -8.611 6.542 1.00 90.12 199 GLN A O 1
ATOM 1611 N N . ASP A 1 200 ? 15.803 -7.771 6.936 1.00 82.38 200 ASP A N 1
ATOM 1612 C CA . ASP A 1 200 ? 15.070 -8.691 6.070 1.00 82.38 200 ASP A CA 1
ATOM 1613 C C . ASP A 1 200 ? 14.306 -7.929 4.974 1.00 82.38 200 ASP A C 1
ATOM 1615 O O . ASP A 1 200 ? 14.070 -6.718 5.063 1.00 82.38 200 ASP A O 1
ATOM 1619 N N . LYS A 1 201 ? 13.961 -8.619 3.885 1.00 80.06 201 LYS A N 1
ATOM 1620 C CA . LYS A 1 201 ? 13.091 -8.108 2.825 1.00 80.06 201 LYS A CA 1
ATOM 1621 C C . LYS A 1 201 ? 11.700 -8.690 3.015 1.00 80.06 201 LYS A C 1
ATOM 1623 O O . LYS A 1 201 ? 11.415 -9.783 2.533 1.00 80.06 201 LYS A O 1
ATOM 1628 N N . ARG A 1 202 ? 10.804 -7.919 3.624 1.00 71.88 202 ARG A N 1
ATOM 1629 C CA . ARG A 1 202 ? 9.397 -8.310 3.718 1.00 71.88 202 ARG A CA 1
ATOM 1630 C C . ARG A 1 202 ? 8.598 -7.740 2.557 1.00 71.88 202 ARG A C 1
ATOM 1632 O O . ARG A 1 202 ? 8.875 -6.646 2.056 1.00 71.88 202 ARG A O 1
ATOM 1639 N N . ARG A 1 203 ? 7.605 -8.510 2.106 1.00 56.94 203 ARG A N 1
ATOM 1640 C CA . ARG A 1 203 ? 6.554 -7.980 1.235 1.00 56.94 203 ARG A CA 1
ATOM 1641 C C . ARG A 1 203 ? 5.779 -6.965 2.057 1.00 56.94 203 ARG A C 1
ATOM 1643 O O . ARG A 1 203 ? 5.206 -7.323 3.077 1.00 56.94 203 ARG A O 1
ATOM 1650 N N . VAL A 1 204 ? 5.802 -5.716 1.615 1.00 56.00 204 VAL A N 1
ATOM 1651 C CA . VAL A 1 204 ? 4.977 -4.670 2.203 1.00 56.00 204 VAL A CA 1
ATOM 1652 C C . VAL A 1 204 ? 3.811 -4.468 1.260 1.00 56.00 204 VAL A C 1
ATOM 1654 O O . VAL A 1 204 ? 3.982 -4.054 0.108 1.00 56.00 204 VAL A O 1
ATOM 1657 N N . TYR A 1 205 ? 2.627 -4.829 1.742 1.00 49.53 205 TYR A N 1
ATOM 1658 C CA . TYR A 1 205 ? 1.393 -4.363 1.136 1.00 49.53 205 TYR A CA 1
ATOM 1659 C C . TYR A 1 205 ? 1.409 -2.839 1.199 1.00 49.53 205 TYR A C 1
ATOM 1661 O O . TYR A 1 205 ? 1.888 -2.265 2.177 1.00 49.53 205 TYR A O 1
ATOM 1669 N N . ARG A 1 206 ? 0.978 -2.168 0.124 1.00 49.56 206 ARG A N 1
ATOM 1670 C CA . ARG A 1 206 ? 0.748 -0.728 0.228 1.00 49.56 206 ARG A CA 1
ATOM 1671 C C . ARG A 1 206 ? -0.272 -0.569 1.339 1.00 49.56 206 ARG A C 1
ATOM 1673 O O . ARG A 1 206 ? -1.360 -1.111 1.207 1.00 49.56 206 ARG A O 1
ATOM 1680 N N . ASP A 1 207 ? 0.132 0.102 2.404 1.00 52.16 207 ASP A N 1
ATOM 1681 C CA . ASP A 1 207 ? -0.793 0.625 3.386 1.00 52.16 207 ASP A CA 1
ATOM 1682 C C . ASP A 1 207 ? -1.791 1.501 2.598 1.00 52.16 207 ASP A C 1
ATOM 1684 O O . ASP A 1 207 ? -1.349 2.508 2.026 1.00 52.16 207 ASP A O 1
ATOM 1688 N N . PRO A 1 208 ? -3.067 1.086 2.448 1.00 52.47 208 PRO A N 1
ATOM 1689 C CA . PRO A 1 208 ? -4.071 1.885 1.745 1.00 52.47 208 PRO A CA 1
ATOM 1690 C C . PRO A 1 208 ? -4.217 3.268 2.382 1.00 52.47 208 PRO A C 1
ATOM 1692 O O . PRO A 1 208 ? -4.483 4.244 1.687 1.00 52.47 208 PRO A O 1
ATOM 1695 N N . PHE A 1 209 ? -3.954 3.333 3.688 1.00 52.91 209 PHE A N 1
ATOM 1696 C CA . PHE A 1 209 ? -4.159 4.473 4.560 1.00 52.91 209 PHE A CA 1
ATOM 1697 C C . PHE A 1 209 ? -3.002 5.483 4.452 1.00 52.91 209 PHE A C 1
ATOM 1699 O O . PHE A 1 209 ? -3.196 6.679 4.656 1.00 52.91 209 PHE A O 1
ATOM 1706 N N . GLY A 1 210 ? -1.791 5.038 4.075 1.00 55.41 210 GLY A N 1
ATOM 1707 C CA . GLY A 1 210 ? -0.583 5.854 3.851 1.00 55.41 210 GLY A CA 1
ATOM 1708 C C . GLY A 1 210 ? 0.008 6.504 5.116 1.00 55.41 210 GLY A C 1
ATOM 1709 O O . GLY A 1 210 ? 1.221 6.454 5.333 1.00 55.41 210 GLY A O 1
ATOM 1710 N N . VAL A 1 211 ? -0.847 7.095 5.949 1.00 56.06 211 VAL A N 1
ATOM 1711 C CA . VAL A 1 211 ? -0.658 7.477 7.348 1.00 56.06 211 VAL A CA 1
ATOM 1712 C C . VAL A 1 211 ? -1.593 6.577 8.151 1.00 56.06 211 VAL A C 1
ATOM 1714 O O . VAL A 1 211 ? -2.770 6.485 7.814 1.00 56.06 211 VAL A O 1
ATOM 1717 N N . ARG A 1 212 ? -1.101 5.925 9.216 1.00 57.91 212 ARG A N 1
ATOM 1718 C CA . ARG A 1 212 ? -1.982 5.147 10.102 1.00 57.91 212 ARG A CA 1
ATOM 1719 C C . ARG A 1 212 ? -3.150 6.038 10.552 1.00 57.91 212 ARG A C 1
ATOM 1721 O O . ARG A 1 212 ? -2.871 7.114 11.095 1.00 57.91 212 ARG A O 1
ATOM 1728 N N . PRO A 1 213 ? -4.414 5.627 10.347 1.00 63.16 213 PRO A N 1
ATOM 1729 C CA . PRO A 1 213 ? -5.552 6.408 10.800 1.00 63.16 213 PRO A CA 1
ATOM 1730 C C . PRO A 1 213 ? -5.459 6.646 12.307 1.00 63.16 213 PRO A C 1
ATOM 1732 O O . PRO A 1 213 ? -4.917 5.820 13.048 1.00 63.16 213 PRO A O 1
ATOM 1735 N N . PHE A 1 214 ? -5.967 7.783 12.778 1.00 64.50 214 PHE A N 1
ATOM 1736 C CA . PHE A 1 214 ? -6.023 8.041 14.213 1.00 64.50 214 PHE A CA 1
ATOM 1737 C C . PHE A 1 214 ? -6.927 7.004 14.890 1.00 64.50 214 PHE A C 1
ATOM 1739 O O . PHE A 1 214 ? -7.970 6.630 14.358 1.00 64.50 214 PHE A O 1
ATOM 1746 N N . HIS A 1 215 ? -6.523 6.546 16.075 1.00 72.50 215 HIS A N 1
ATOM 1747 C CA . HIS A 1 215 ? -7.293 5.555 16.814 1.00 72.50 215 HIS A CA 1
ATOM 1748 C C . HIS A 1 215 ? -8.563 6.192 17.385 1.00 72.50 215 HIS A C 1
ATOM 1750 O O . HIS A 1 215 ? -8.497 7.076 18.245 1.00 72.50 215 HIS A O 1
ATOM 1756 N N . VAL A 1 216 ? -9.725 5.698 16.968 1.00 77.00 216 VAL A N 1
ATOM 1757 C CA . VAL A 1 216 ? -11.016 6.110 17.517 1.00 77.00 216 VAL A CA 1
ATOM 1758 C C . VAL A 1 216 ? -11.424 5.162 18.636 1.00 77.00 216 VAL A C 1
ATOM 1760 O O . VAL A 1 216 ? -11.468 3.949 18.458 1.00 77.00 216 VAL A O 1
ATOM 1763 N N . LYS A 1 217 ? -11.704 5.712 19.823 1.00 77.94 217 LYS A N 1
ATOM 1764 C CA . LYS A 1 217 ? -12.183 4.913 20.956 1.00 77.94 217 LYS A CA 1
ATOM 1765 C C . LYS A 1 217 ? -13.623 4.469 20.720 1.00 77.94 217 LYS A C 1
ATOM 1767 O O . LYS A 1 217 ? -14.463 5.277 20.333 1.00 77.94 217 LYS A O 1
ATOM 1772 N N . GLN A 1 218 ? -13.900 3.209 21.037 1.00 80.81 218 GLN A N 1
ATOM 1773 C CA . GLN A 1 218 ? -15.261 2.694 21.079 1.00 80.81 218 GLN A CA 1
ATOM 1774 C C . GLN A 1 218 ? -16.062 3.407 22.187 1.00 80.81 218 GLN A C 1
ATOM 1776 O O . GLN A 1 218 ? -15.530 3.603 23.289 1.00 80.81 218 GLN A O 1
ATOM 1781 N N . PRO A 1 219 ? -17.325 3.789 21.939 1.00 81.38 219 PRO A N 1
ATOM 1782 C CA . PRO A 1 219 ? -18.196 4.291 22.992 1.00 81.38 219 PRO A CA 1
ATOM 1783 C C . PRO A 1 219 ? -18.440 3.215 24.058 1.00 81.38 219 PRO A C 1
ATOM 1785 O O . PRO A 1 219 ? -18.677 2.051 23.754 1.00 81.38 219 PRO A O 1
ATOM 1788 N N . VAL A 1 220 ? -18.414 3.621 25.331 1.00 78.50 220 VAL A N 1
ATOM 1789 C CA . VAL A 1 220 ? -18.624 2.710 26.473 1.00 78.50 220 VAL A CA 1
ATOM 1790 C C . VAL A 1 220 ? -20.070 2.202 26.530 1.00 78.50 220 VAL A C 1
ATOM 1792 O O . VAL A 1 220 ? -20.321 1.106 27.026 1.00 78.50 220 VAL A O 1
ATOM 1795 N N . ARG A 1 221 ? -21.033 2.999 26.046 1.00 89.06 221 ARG A N 1
ATOM 1796 C CA . ARG A 1 221 ? -22.460 2.652 25.986 1.00 89.06 221 ARG A CA 1
ATOM 1797 C C . ARG A 1 221 ? -23.101 3.236 24.732 1.00 89.06 221 ARG A C 1
ATOM 1799 O O . ARG A 1 221 ? -22.795 4.368 24.362 1.00 89.06 22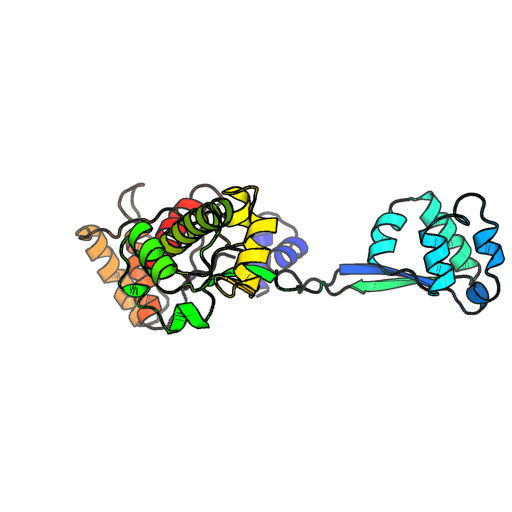1 ARG A O 1
ATOM 1806 N N . LEU A 1 222 ? -24.009 2.470 24.133 1.00 92.12 222 LEU A N 1
ATOM 1807 C CA . LEU A 1 222 ? -24.879 2.922 23.049 1.00 92.12 222 LEU A CA 1
ATOM 1808 C C . LEU A 1 222 ? -26.069 3.710 23.607 1.00 92.12 222 LEU A C 1
ATOM 1810 O O . LEU A 1 222 ? -26.481 3.501 24.751 1.00 92.12 222 LEU A O 1
ATOM 1814 N N . THR A 1 223 ? -26.629 4.605 22.796 1.00 93.44 223 THR A N 1
ATOM 1815 C CA . THR A 1 223 ? -27.887 5.286 23.130 1.00 93.44 223 THR A CA 1
ATOM 1816 C C . THR A 1 223 ? -29.076 4.333 22.989 1.00 93.44 223 THR A C 1
ATOM 1818 O O . THR A 1 223 ? -28.999 3.319 22.293 1.00 93.44 223 THR A O 1
ATOM 1821 N N . ASN A 1 224 ? -30.205 4.671 23.620 1.00 94.38 224 ASN A N 1
ATOM 1822 C CA . ASN A 1 224 ? -31.438 3.887 23.485 1.00 94.38 224 ASN A CA 1
ATOM 1823 C C . ASN A 1 224 ? -31.877 3.789 22.016 1.00 94.38 224 ASN A C 1
ATOM 1825 O O . ASN A 1 224 ? -32.147 2.697 21.537 1.00 94.38 224 ASN A O 1
ATOM 1829 N N . GLU A 1 225 ? -31.820 4.896 21.271 1.00 94.31 225 GLU A N 1
ATOM 1830 C CA . GLU A 1 225 ? -32.152 4.915 19.841 1.00 94.31 225 GLU A CA 1
ATOM 1831 C C . GLU A 1 225 ? -31.234 4.006 19.010 1.00 94.31 225 GLU A C 1
ATOM 1833 O O . GLU A 1 225 ? -31.697 3.314 18.107 1.00 94.31 225 GLU A O 1
ATOM 1838 N N . GLN A 1 226 ? -29.932 3.959 19.315 1.00 95.31 226 GLN A N 1
ATOM 1839 C CA . GLN A 1 226 ? -29.004 3.049 18.635 1.00 95.31 226 GLN A CA 1
ATOM 1840 C C . GLN A 1 226 ? -29.329 1.581 18.936 1.00 95.31 226 GLN A C 1
ATOM 1842 O O . GLN A 1 226 ? -29.314 0.763 18.017 1.00 95.31 226 GLN A O 1
ATOM 1847 N N . ASN A 1 227 ? -29.653 1.250 20.191 1.00 95.50 227 ASN A N 1
ATOM 1848 C CA . ASN A 1 227 ? -30.083 -0.099 20.573 1.00 95.50 227 ASN A CA 1
ATOM 1849 C C . ASN A 1 227 ? -31.392 -0.492 19.872 1.00 95.50 227 ASN A C 1
ATOM 1851 O O . ASN A 1 227 ? -31.504 -1.603 19.353 1.00 95.50 227 ASN A O 1
ATOM 1855 N N . ASP A 1 228 ? -32.351 0.429 19.785 1.00 95.44 228 ASP A N 1
ATOM 1856 C CA . ASP A 1 228 ? -33.627 0.211 19.101 1.00 95.44 228 ASP A CA 1
ATOM 1857 C C . ASP A 1 228 ? -33.440 -0.012 17.597 1.00 95.44 228 ASP A C 1
ATOM 1859 O O . ASP A 1 228 ? -34.127 -0.837 16.998 1.00 95.44 228 ASP A O 1
ATOM 1863 N N . VAL A 1 229 ? -32.486 0.680 16.971 1.00 96.44 229 VAL A N 1
ATOM 1864 C CA . VAL A 1 229 ? -32.130 0.445 15.566 1.00 96.44 229 VAL A CA 1
ATOM 1865 C C . VAL A 1 229 ? -31.451 -0.917 15.397 1.00 96.44 229 VAL A C 1
ATOM 1867 O O . VAL A 1 229 ? -31.814 -1.681 14.502 1.00 96.44 229 VAL A O 1
ATOM 1870 N N . LEU A 1 230 ? -30.489 -1.255 16.259 1.00 96.19 230 LEU A N 1
ATOM 1871 C CA . LEU A 1 230 ? -29.762 -2.525 16.182 1.00 96.19 230 LEU A CA 1
ATOM 1872 C C . LEU A 1 230 ? -30.662 -3.734 16.437 1.00 96.19 230 LEU A C 1
ATOM 1874 O O . LEU A 1 230 ? -30.484 -4.753 15.773 1.00 96.19 230 LEU A O 1
ATOM 1878 N N . SER A 1 231 ? -31.668 -3.611 17.308 1.00 95.94 231 SER A N 1
ATOM 1879 C CA . SER A 1 231 ? -32.651 -4.677 17.544 1.00 95.94 231 SER A CA 1
ATOM 1880 C C . SER A 1 231 ? -33.482 -5.019 16.302 1.00 95.94 231 SER A C 1
ATOM 1882 O O . SER A 1 231 ? -34.025 -6.116 16.222 1.00 95.94 231 SER A O 1
ATOM 1884 N N . ARG A 1 232 ? -33.538 -4.125 15.303 1.00 95.12 232 ARG A N 1
ATOM 1885 C CA . ARG A 1 232 ? -34.193 -4.366 14.006 1.00 95.12 232 ARG A CA 1
ATOM 1886 C C . ARG A 1 232 ? -33.232 -4.885 12.939 1.00 95.12 232 ARG A C 1
ATOM 1888 O O . ARG A 1 232 ? -33.633 -5.684 12.101 1.00 95.12 232 ARG A O 1
ATOM 1895 N N . ILE A 1 233 ? -31.978 -4.428 12.951 1.00 95.75 233 ILE A N 1
ATOM 1896 C CA . ILE A 1 233 ? -30.973 -4.805 11.943 1.00 95.75 233 ILE A CA 1
ATOM 1897 C C . ILE A 1 233 ? -30.392 -6.196 12.226 1.00 95.75 233 ILE A C 1
ATOM 1899 O O . ILE A 1 233 ? -30.233 -6.989 11.301 1.00 95.75 233 ILE A O 1
ATOM 1903 N N . ILE A 1 234 ? -30.059 -6.499 13.486 1.00 95.44 234 ILE A N 1
ATOM 1904 C CA . ILE A 1 234 ? -29.347 -7.732 13.858 1.00 95.44 234 ILE A CA 1
ATOM 1905 C C . ILE A 1 234 ? -30.127 -9.004 13.485 1.00 95.44 234 ILE A C 1
ATOM 1907 O O . ILE A 1 234 ? -29.502 -9.875 12.878 1.00 95.44 234 ILE A O 1
ATOM 1911 N N . PRO A 1 235 ? -31.444 -9.122 13.752 1.00 95.25 235 PRO A N 1
ATOM 1912 C CA . PRO A 1 235 ? -32.200 -10.316 13.368 1.00 95.25 235 PRO A CA 1
ATOM 1913 C C . PRO A 1 235 ? -32.143 -10.593 11.862 1.00 95.25 235 PRO A C 1
ATOM 1915 O O . PRO A 1 235 ? -31.834 -11.707 11.456 1.00 95.25 235 PRO A O 1
ATOM 1918 N N . ALA A 1 236 ? -32.297 -9.560 11.025 1.00 93.12 236 ALA A N 1
ATOM 1919 C CA . ALA A 1 236 ? -32.194 -9.709 9.572 1.00 93.12 236 ALA A CA 1
ATOM 1920 C C . ALA A 1 236 ? -30.794 -10.179 9.127 1.00 93.12 236 ALA A C 1
ATOM 1922 O O . ALA A 1 236 ? -30.651 -10.989 8.209 1.00 93.12 236 ALA A O 1
ATOM 1923 N N . VAL A 1 237 ? -29.735 -9.706 9.799 1.00 91.75 237 VAL A N 1
ATOM 1924 C CA . VAL A 1 237 ? -28.363 -10.177 9.552 1.00 91.75 237 VAL A CA 1
ATOM 1925 C C . VAL A 1 237 ? -28.195 -11.643 9.958 1.00 91.75 237 VAL A C 1
ATOM 1927 O O . VAL A 1 237 ? -27.482 -12.373 9.267 1.00 91.75 237 VAL A O 1
ATOM 1930 N N . GLU A 1 238 ? -28.820 -12.087 11.048 1.00 92.94 238 GLU A N 1
ATOM 1931 C CA . GLU A 1 238 ? -28.769 -13.474 11.527 1.00 92.94 238 GLU A CA 1
ATOM 1932 C C . GLU A 1 238 ? -29.530 -14.425 10.595 1.00 92.94 238 GLU A C 1
ATOM 1934 O O . GLU A 1 238 ? -28.945 -15.408 10.133 1.00 92.94 238 GLU A O 1
ATOM 1939 N N . GLU A 1 239 ? -30.769 -14.080 10.241 1.00 92.06 239 GLU A N 1
ATOM 1940 C CA . GLU A 1 239 ? -31.654 -14.857 9.360 1.00 92.06 239 GLU A CA 1
ATOM 1941 C C . GLU A 1 239 ? -31.080 -15.007 7.943 1.00 92.06 239 GLU A C 1
ATOM 1943 O O . GLU A 1 239 ? -31.278 -16.029 7.288 1.00 92.06 239 GLU A O 1
ATOM 1948 N N . GLY A 1 240 ? -30.293 -14.029 7.478 1.00 83.31 240 GLY A N 1
ATOM 1949 C CA . GLY A 1 240 ? -29.650 -14.080 6.163 1.00 83.31 240 GLY A CA 1
ATOM 1950 C C . GLY A 1 240 ? -30.600 -13.817 4.993 1.00 83.31 240 GLY A C 1
ATOM 1951 O O . GLY A 1 240 ? -30.213 -14.038 3.844 1.00 83.31 240 GLY A O 1
ATOM 1952 N N . GLU A 1 241 ? -31.806 -13.326 5.271 1.00 84.69 241 GLU A N 1
ATOM 1953 C CA . GLU A 1 241 ? -32.745 -12.854 4.261 1.00 84.69 241 GLU A CA 1
ATOM 1954 C C . GLU A 1 241 ? -32.398 -11.436 3.788 1.00 84.69 241 GLU A C 1
ATOM 1956 O O . GLU A 1 241 ? -31.719 -10.656 4.463 1.00 84.69 241 GLU A O 1
ATOM 1961 N N . PHE A 1 242 ? -32.854 -11.087 2.584 1.00 90.69 242 PHE A N 1
ATOM 1962 C CA . PHE A 1 242 ? -32.674 -9.737 2.067 1.00 90.69 242 PHE A CA 1
ATOM 1963 C C . PHE A 1 242 ? -33.593 -8.758 2.806 1.00 90.69 242 PHE A C 1
ATOM 1965 O O . PHE A 1 242 ? -34.814 -8.850 2.706 1.00 90.69 242 PHE A O 1
ATOM 1972 N N . ALA A 1 243 ? -32.998 -7.770 3.473 1.00 92.38 243 ALA A N 1
ATOM 1973 C CA . ALA A 1 243 ? -33.711 -6.676 4.119 1.00 92.38 243 ALA A CA 1
ATOM 1974 C C . ALA A 1 243 ? -33.045 -5.331 3.808 1.00 92.38 243 ALA A C 1
ATOM 1976 O O . ALA A 1 243 ? -31.818 -5.206 3.802 1.00 92.38 243 ALA A O 1
ATOM 1977 N N . SER A 1 244 ? -33.862 -4.307 3.566 1.00 94.94 244 SER A N 1
ATOM 1978 C CA . SER A 1 244 ? -33.405 -2.942 3.304 1.00 94.94 244 SER A CA 1
ATOM 1979 C C . SER A 1 244 ? -33.823 -2.009 4.432 1.00 94.94 244 SER A C 1
ATOM 1981 O O . SER A 1 244 ? -35.008 -1.919 4.754 1.00 94.94 244 SER A O 1
ATOM 1983 N N . PHE A 1 245 ? -32.867 -1.257 4.973 1.00 94.75 245 PHE A N 1
ATOM 1984 C CA . PHE A 1 245 ? -33.108 -0.287 6.036 1.00 94.75 245 P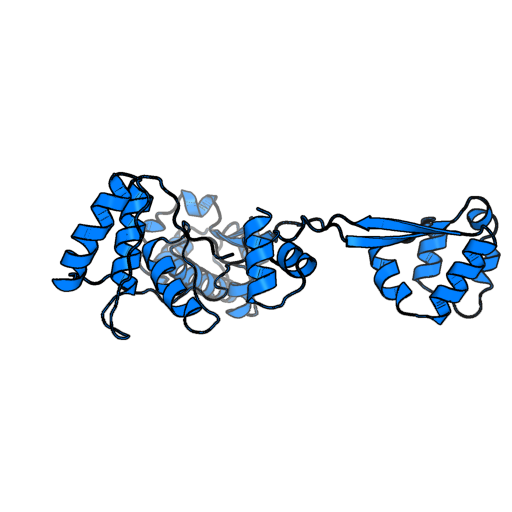HE A CA 1
ATOM 1985 C C . PHE A 1 245 ? -32.642 1.102 5.607 1.00 94.75 245 PHE A C 1
ATOM 1987 O O . PHE A 1 245 ? -31.560 1.254 5.041 1.00 94.75 245 PHE A O 1
ATOM 1994 N N . LEU A 1 246 ? -33.438 2.122 5.930 1.00 95.19 246 LEU A N 1
ATOM 1995 C CA . LEU A 1 246 ? -33.029 3.519 5.840 1.00 95.19 246 LEU A CA 1
ATOM 1996 C C . LEU A 1 246 ? -32.808 4.058 7.255 1.00 95.19 246 LEU A C 1
ATOM 1998 O O . LEU A 1 246 ? -33.763 4.258 8.004 1.00 95.19 246 LEU A O 1
ATOM 2002 N N . LEU A 1 247 ? -31.549 4.303 7.617 1.00 94.12 247 LEU A N 1
ATOM 2003 C CA . LEU A 1 247 ? -31.200 4.914 8.896 1.00 94.12 247 LEU A CA 1
ATOM 2004 C C . LEU A 1 247 ? -31.186 6.440 8.768 1.00 94.12 247 LEU A C 1
ATOM 2006 O O . LEU A 1 247 ? -30.221 7.030 8.277 1.00 94.12 247 LEU A O 1
ATOM 2010 N N . PHE A 1 248 ? -32.259 7.080 9.226 1.00 92.81 248 PHE A N 1
ATOM 2011 C CA . PHE A 1 248 ? -32.356 8.535 9.262 1.00 92.81 248 PHE A CA 1
ATOM 2012 C C . PHE A 1 248 ? -31.750 9.104 10.550 1.00 92.81 248 PHE A C 1
ATOM 2014 O O . PHE A 1 248 ? -31.969 8.584 11.639 1.00 92.81 248 PHE A O 1
ATOM 2021 N N . GLY A 1 249 ? -31.000 10.198 10.430 1.00 88.81 249 GLY A N 1
ATOM 2022 C CA . GLY A 1 249 ? -30.469 10.926 11.578 1.00 88.81 249 GLY A CA 1
ATOM 2023 C C . GLY A 1 249 ? -29.539 12.056 11.157 1.00 88.81 249 GLY A C 1
ATOM 2024 O O . GLY A 1 249 ? -28.922 12.001 10.090 1.00 88.81 249 GLY A O 1
ATOM 2025 N N . VAL A 1 250 ? -29.394 13.073 12.002 1.00 88.12 250 VAL A N 1
ATOM 2026 C CA . VAL A 1 250 ? -28.491 14.211 11.756 1.00 88.12 250 VAL A CA 1
ATOM 2027 C C . VAL A 1 250 ? -27.014 13.811 11.887 1.00 88.12 250 VAL A C 1
ATOM 2029 O O . VAL A 1 250 ? -26.672 12.748 12.410 1.00 88.12 250 VAL A O 1
ATOM 2032 N N . THR A 1 251 ? -26.091 14.614 11.364 1.00 85.25 251 THR A N 1
ATOM 2033 C CA . THR A 1 251 ? -24.648 14.379 11.551 1.00 85.25 251 THR A CA 1
ATOM 2034 C C . THR A 1 251 ? -24.298 14.386 13.042 1.00 85.25 251 THR A C 1
ATOM 2036 O O . THR A 1 251 ? -24.832 15.186 13.800 1.00 85.25 251 THR A O 1
ATOM 2039 N N . GLY A 1 252 ? -23.427 13.472 13.478 1.00 82.62 252 GLY A N 1
ATOM 2040 C CA . GLY A 1 252 ? -23.024 13.366 14.885 1.00 82.62 252 GLY A CA 1
ATOM 2041 C C . GLY A 1 252 ? -23.959 12.549 15.786 1.00 82.62 252 GLY A C 1
ATOM 2042 O O . GLY A 1 252 ? -23.562 12.225 16.896 1.00 82.62 252 GLY A O 1
ATOM 2043 N N . CYS A 1 253 ? -25.134 12.106 15.317 1.00 86.75 253 CYS A N 1
ATOM 2044 C CA . CYS A 1 253 ? -26.046 11.269 16.118 1.00 86.75 253 CYS A CA 1
ATOM 2045 C C . CYS A 1 253 ? -25.594 9.798 16.274 1.00 86.75 253 CYS A C 1
ATOM 2047 O O . CYS A 1 253 ? -26.344 8.962 16.763 1.00 86.75 253 CYS A O 1
ATOM 2049 N N . GLY A 1 254 ? -24.388 9.453 15.808 1.00 88.94 254 GLY A N 1
ATOM 2050 C CA . GLY A 1 254 ? -23.824 8.114 15.984 1.00 88.94 254 GLY A CA 1
ATOM 2051 C C . GLY A 1 254 ? -24.283 7.051 14.977 1.00 88.94 254 GLY A C 1
ATOM 2052 O O . GLY A 1 254 ? -24.190 5.867 15.286 1.00 88.94 254 GLY A O 1
ATOM 2053 N N . LYS A 1 255 ? -24.726 7.427 13.765 1.00 92.50 255 LYS A N 1
ATOM 2054 C CA . LYS A 1 255 ? -25.042 6.456 12.686 1.00 92.50 255 LYS A CA 1
ATOM 2055 C C . LYS A 1 255 ? -23.873 5.520 12.371 1.00 92.50 255 LYS A C 1
ATOM 2057 O O . LYS A 1 255 ? -24.075 4.328 12.182 1.00 92.50 255 LYS A O 1
ATOM 2062 N N . THR A 1 256 ? -22.653 6.057 12.360 1.00 91.31 256 THR A N 1
ATOM 2063 C CA . THR A 1 256 ? -21.432 5.275 12.128 1.00 91.31 256 THR A CA 1
ATOM 2064 C C . THR A 1 256 ? -21.288 4.132 13.128 1.00 91.31 256 THR A C 1
ATOM 2066 O O . THR A 1 256 ? -20.923 3.034 12.732 1.00 91.31 256 THR A O 1
ATOM 2069 N N . GLU A 1 257 ? -21.628 4.353 14.399 1.00 93.56 257 GLU A N 1
ATOM 2070 C CA . GLU A 1 257 ? -21.545 3.306 15.421 1.00 93.56 257 GLU A CA 1
ATOM 2071 C C . GLU A 1 257 ? -22.536 2.172 15.141 1.00 93.56 257 GLU A C 1
ATOM 2073 O O . GLU A 1 257 ? -22.171 1.007 15.235 1.00 93.56 257 GLU A O 1
ATOM 2078 N N . VAL A 1 258 ? -23.755 2.490 14.693 1.00 94.94 258 VAL A N 1
ATOM 2079 C CA . VAL A 1 258 ? -24.728 1.470 14.267 1.00 94.94 258 VAL A CA 1
ATOM 2080 C C . VAL A 1 258 ? -24.157 0.615 13.129 1.00 94.94 258 VAL A C 1
ATOM 2082 O O . VAL A 1 258 ? -24.289 -0.608 13.157 1.00 94.94 258 VAL A O 1
ATOM 2085 N N . TYR A 1 259 ? -23.472 1.230 12.156 1.00 94.38 259 TYR A N 1
ATOM 2086 C CA . TYR A 1 259 ? -22.819 0.494 11.066 1.00 94.38 259 TYR A CA 1
ATOM 2087 C C . TYR A 1 259 ? -21.698 -0.421 11.572 1.00 94.38 259 TYR A C 1
ATOM 2089 O O . TYR A 1 259 ? -21.601 -1.564 11.124 1.00 94.38 259 TYR A O 1
ATOM 2097 N N . LEU A 1 260 ? -20.870 0.052 12.511 1.00 94.25 260 LEU A N 1
ATOM 2098 C CA . LEU A 1 260 ? -19.785 -0.737 13.106 1.00 94.25 260 LEU A CA 1
ATOM 2099 C C . LEU A 1 260 ? -20.330 -1.944 13.882 1.00 94.25 260 LEU A C 1
ATOM 2101 O O . LEU A 1 260 ? -19.835 -3.051 13.693 1.00 94.25 260 LEU A O 1
ATOM 2105 N N . GLN A 1 261 ? -21.378 -1.756 14.685 1.00 95.00 261 GLN A N 1
ATOM 2106 C CA . GLN A 1 261 ? -22.022 -2.821 15.463 1.00 95.00 261 GLN A CA 1
ATOM 2107 C C . GLN A 1 261 ? -22.653 -3.890 14.556 1.00 95.00 261 GLN A C 1
ATOM 2109 O O . GLN A 1 261 ? -22.441 -5.089 14.747 1.00 95.00 261 GLN A O 1
ATOM 2114 N N . ALA A 1 262 ? -23.374 -3.470 13.512 1.00 95.12 262 ALA A N 1
ATOM 2115 C CA . ALA A 1 262 ? -23.936 -4.395 12.529 1.00 95.12 262 ALA A CA 1
ATOM 2116 C C . ALA A 1 262 ? -22.838 -5.158 11.763 1.00 95.12 262 ALA A C 1
ATOM 2118 O O . ALA A 1 262 ? -22.962 -6.362 11.528 1.00 95.12 262 ALA A O 1
ATOM 2119 N N . THR A 1 263 ? -21.740 -4.475 11.419 1.00 95.44 263 THR A N 1
ATOM 2120 C CA . THR A 1 263 ? -20.573 -5.084 10.761 1.00 95.44 263 THR A CA 1
ATOM 2121 C C . THR A 1 263 ? -19.924 -6.135 11.657 1.00 95.44 263 THR A C 1
ATOM 2123 O O . THR A 1 263 ? -19.684 -7.253 11.211 1.00 95.44 263 THR A O 1
ATOM 2126 N N . GLU A 1 264 ? -19.682 -5.811 12.928 1.00 94.00 264 GLU A N 1
ATOM 2127 C CA . GLU A 1 264 ? -19.102 -6.731 13.910 1.00 94.00 264 GLU A CA 1
ATOM 2128 C C . GLU A 1 264 ? -19.952 -7.993 14.066 1.00 94.00 264 GLU A C 1
ATOM 2130 O O . GLU A 1 264 ? -19.427 -9.106 14.030 1.00 94.00 264 GLU A O 1
ATOM 2135 N N . LYS A 1 265 ? -21.278 -7.833 14.135 1.00 94.56 265 LYS A N 1
ATOM 2136 C CA . LYS A 1 265 ? -22.201 -8.965 14.201 1.00 94.56 265 LYS A CA 1
ATOM 2137 C C . LYS A 1 265 ? -22.154 -9.834 12.941 1.00 94.56 265 LYS A C 1
ATOM 2139 O O . LYS A 1 265 ? -22.124 -11.057 13.054 1.00 94.56 265 LYS A O 1
ATOM 2144 N N . ALA A 1 266 ? -22.108 -9.234 11.751 1.00 94.50 266 ALA A N 1
ATOM 2145 C CA . ALA A 1 266 ? -21.991 -9.977 10.496 1.00 94.50 266 ALA A CA 1
ATOM 2146 C C . ALA A 1 266 ? -20.661 -10.750 10.400 1.00 94.50 266 ALA A C 1
ATOM 2148 O O . ALA A 1 266 ? -20.650 -11.915 9.996 1.00 94.50 266 ALA A O 1
ATOM 2149 N N . LEU A 1 267 ? -19.550 -10.135 10.818 1.00 93.44 267 LEU A N 1
ATOM 2150 C CA . LEU A 1 267 ? -18.228 -10.770 10.844 1.00 93.44 267 LEU A CA 1
ATOM 2151 C C . LEU A 1 267 ? -18.155 -11.917 11.863 1.00 93.44 267 LEU A C 1
ATOM 2153 O O . LEU A 1 267 ? -17.563 -12.952 11.563 1.00 93.44 267 LEU A O 1
ATOM 2157 N N . ALA A 1 268 ? -18.798 -11.778 13.028 1.00 93.50 268 ALA A N 1
ATOM 2158 C CA . ALA A 1 268 ? -18.905 -12.850 14.024 1.00 93.50 268 ALA A CA 1
ATOM 2159 C C . ALA A 1 268 ? -19.660 -14.085 13.494 1.00 93.50 268 ALA A C 1
ATOM 2161 O O . ALA A 1 268 ? -19.441 -15.195 13.968 1.00 93.50 268 ALA A O 1
ATOM 2162 N N . LEU A 1 269 ? -20.512 -13.900 12.481 1.00 93.88 269 LEU A N 1
ATOM 2163 C CA . LEU A 1 269 ? -21.196 -14.968 11.746 1.00 93.88 269 LEU A CA 1
ATOM 2164 C C . LEU A 1 269 ? -20.417 -15.432 10.500 1.00 93.88 269 LEU A C 1
ATOM 2166 O O . LEU A 1 269 ? -20.983 -16.099 9.636 1.00 93.88 269 LEU A O 1
ATOM 2170 N N . HIS A 1 270 ? -19.138 -15.058 10.374 1.00 92.75 270 HIS A N 1
ATOM 2171 C CA . HIS A 1 270 ? -18.265 -15.360 9.233 1.00 92.75 270 HIS A CA 1
ATOM 2172 C C . HIS A 1 270 ? -18.783 -14.859 7.870 1.00 92.75 270 HIS A C 1
ATOM 2174 O O . HIS A 1 270 ? -18.426 -15.406 6.824 1.00 92.75 270 HIS A O 1
ATOM 2180 N N . LYS A 1 271 ? -19.610 -13.805 7.856 1.00 90.31 271 LYS A N 1
ATOM 2181 C CA . LYS A 1 271 ? -20.094 -13.157 6.626 1.00 90.31 271 LYS A CA 1
ATOM 2182 C C . LYS A 1 271 ? -19.139 -12.043 6.181 1.00 90.31 271 LYS A C 1
ATOM 2184 O O . LYS A 1 271 ? -18.279 -11.601 6.937 1.00 90.31 271 LYS A O 1
ATOM 2189 N N . THR A 1 272 ? -19.287 -11.572 4.943 1.00 90.31 272 THR A N 1
ATOM 2190 C CA . THR A 1 272 ? -18.523 -10.433 4.399 1.00 90.31 272 THR A CA 1
ATOM 2191 C C . THR A 1 272 ? -19.382 -9.173 4.384 1.00 90.31 272 THR A C 1
ATOM 2193 O O . THR A 1 272 ? -20.582 -9.247 4.130 1.00 90.31 272 THR A O 1
ATOM 2196 N N . VAL A 1 273 ? -18.766 -8.013 4.617 1.00 92.81 273 VAL A N 1
ATOM 2197 C CA . VAL A 1 273 ? -19.443 -6.709 4.617 1.00 92.81 273 VAL A CA 1
ATOM 2198 C C . VAL A 1 273 ? -18.817 -5.806 3.558 1.00 92.81 273 VAL A C 1
ATOM 2200 O O . VAL A 1 273 ? -17.596 -5.727 3.449 1.00 92.81 273 VAL A O 1
ATOM 2203 N N . LEU A 1 274 ? -19.660 -5.122 2.783 1.00 92.50 274 LEU A N 1
ATOM 2204 C CA . LEU A 1 274 ? -19.255 -4.099 1.822 1.00 92.50 274 LEU A CA 1
ATOM 2205 C C . LEU A 1 274 ? -19.834 -2.755 2.263 1.00 92.50 274 LEU A C 1
ATOM 2207 O O . LEU A 1 274 ? -21.050 -2.608 2.362 1.00 92.50 274 LEU A O 1
ATOM 2211 N N . VAL A 1 275 ? -18.962 -1.775 2.497 1.00 88.94 275 VAL A N 1
ATOM 2212 C CA . VAL A 1 275 ? -19.352 -0.405 2.848 1.00 88.94 275 VAL A CA 1
ATOM 2213 C C . VAL A 1 275 ? -18.984 0.510 1.692 1.00 88.94 275 VAL A C 1
ATOM 2215 O O . VAL A 1 275 ? -17.825 0.573 1.290 1.00 88.94 275 VAL A O 1
ATOM 2218 N N . LEU A 1 276 ? -19.976 1.211 1.150 1.00 86.81 276 LEU A N 1
ATOM 2219 C CA . LEU A 1 276 ? -19.791 2.175 0.069 1.00 86.81 276 LEU A CA 1
ATOM 2220 C C . LEU A 1 276 ? -19.873 3.588 0.643 1.00 86.81 276 LEU A C 1
ATOM 2222 O O . LEU A 1 276 ? -20.809 3.907 1.377 1.00 86.81 276 LEU A O 1
ATOM 2226 N N . VAL A 1 277 ? -18.898 4.431 0.310 1.00 82.06 277 VAL A N 1
ATOM 2227 C CA . VAL A 1 277 ? -18.797 5.808 0.810 1.00 82.06 277 VAL A CA 1
ATOM 2228 C C . VAL A 1 277 ? -18.713 6.804 -0.351 1.00 82.06 277 VAL A C 1
ATOM 2230 O O . VAL A 1 277 ? -18.069 6.506 -1.356 1.00 82.06 277 VAL A O 1
ATOM 2233 N N . PRO A 1 278 ? -19.337 7.989 -0.244 1.00 70.69 278 PRO A N 1
ATOM 2234 C CA . PRO A 1 278 ? -19.129 9.078 -1.198 1.00 70.69 278 PRO A CA 1
ATOM 2235 C C . PRO A 1 278 ? -17.765 9.781 -0.964 1.00 70.69 278 PRO A C 1
ATOM 2237 O O . PRO A 1 278 ? -17.404 10.063 0.178 1.00 70.69 278 PRO A O 1
ATOM 2240 N N . GLU A 1 279 ? -17.008 10.037 -2.045 1.00 70.19 279 GLU A N 1
ATOM 2241 C CA . GLU A 1 279 ? -15.693 10.740 -2.139 1.00 70.19 279 GLU A CA 1
ATOM 2242 C C . GLU A 1 279 ? -15.557 12.005 -1.249 1.00 70.19 279 GLU A C 1
ATOM 2244 O O . GLU A 1 279 ? -16.538 12.709 -1.037 1.00 70.19 279 GLU A O 1
ATOM 2249 N N . ILE A 1 280 ? -14.410 12.532 -0.778 1.00 60.94 280 ILE A N 1
ATOM 2250 C CA . ILE A 1 280 ? -13.034 12.090 -0.421 1.00 60.94 280 ILE A CA 1
ATOM 2251 C C . ILE A 1 280 ? -12.799 12.389 1.088 1.00 60.94 280 ILE A C 1
ATOM 2253 O O . ILE A 1 280 ? -11.978 11.755 1.744 1.00 60.94 280 ILE A O 1
ATOM 2257 N N . ALA A 1 281 ? -13.534 13.347 1.675 1.00 51.38 281 ALA A N 1
ATOM 2258 C CA . ALA A 1 281 ? -13.328 13.807 3.054 1.00 51.38 281 ALA A CA 1
ATOM 2259 C C . ALA A 1 281 ? -14.007 12.922 4.117 1.00 51.38 281 ALA A C 1
ATOM 2261 O O . ALA A 1 281 ? -13.517 12.823 5.238 1.00 51.38 281 ALA A O 1
ATOM 2262 N N . LEU A 1 282 ? -15.124 12.270 3.771 1.00 57.50 282 LEU A N 1
ATOM 2263 C CA . LEU A 1 282 ? -15.844 11.356 4.670 1.00 57.50 282 LEU A CA 1
ATOM 2264 C C . LEU A 1 282 ? -15.238 9.948 4.683 1.00 57.50 282 LEU A C 1
ATOM 2266 O O . LEU A 1 282 ? -15.405 9.224 5.665 1.00 57.50 282 LEU A O 1
ATOM 2270 N N . ALA A 1 283 ? -14.504 9.586 3.625 1.00 65.94 283 ALA A N 1
ATOM 2271 C CA . ALA A 1 283 ? -13.807 8.313 3.530 1.00 65.94 283 ALA A CA 1
ATOM 2272 C C . ALA A 1 283 ? -12.765 8.191 4.645 1.00 65.94 283 ALA A C 1
ATOM 2274 O O . ALA A 1 283 ? -12.860 7.254 5.420 1.00 65.94 283 ALA A O 1
ATOM 2275 N N . SER A 1 284 ? -11.880 9.176 4.831 1.00 70.62 284 SER A N 1
ATOM 2276 C CA . SER A 1 284 ? -10.798 9.102 5.829 1.00 70.62 284 SER A CA 1
ATOM 2277 C C . SER A 1 284 ? -11.283 9.017 7.283 1.00 70.62 284 SER A C 1
ATOM 2279 O O . SER A 1 284 ? -10.652 8.369 8.118 1.00 70.62 284 SER A O 1
ATOM 2281 N N . GLN A 1 285 ? -12.427 9.629 7.608 1.00 74.69 285 GLN A N 1
ATOM 2282 C CA . GLN A 1 285 ? -13.026 9.499 8.940 1.00 74.69 285 GLN A CA 1
ATOM 2283 C C . GLN A 1 285 ? -13.653 8.120 9.150 1.00 74.69 285 GLN A C 1
ATOM 2285 O O . GLN A 1 285 ? -13.374 7.470 10.157 1.00 74.69 285 GLN A O 1
ATOM 2290 N N . LEU A 1 286 ? -14.484 7.656 8.211 1.00 81.19 286 LEU A N 1
ATOM 2291 C CA . LEU A 1 286 ? -15.077 6.318 8.287 1.00 81.19 286 LEU A CA 1
ATOM 2292 C C . LEU A 1 286 ? -13.991 5.242 8.304 1.00 81.19 286 LEU A C 1
ATOM 2294 O O . LEU A 1 286 ? -14.026 4.334 9.124 1.00 81.19 286 LEU A O 1
ATOM 2298 N N . GLU A 1 287 ? -12.979 5.405 7.470 1.00 79.81 287 GLU A N 1
ATOM 2299 C CA . GLU A 1 287 ? -11.789 4.577 7.405 1.00 79.81 287 GLU A CA 1
ATOM 2300 C C . GLU A 1 287 ? -11.093 4.469 8.769 1.00 79.81 287 GLU A C 1
ATOM 2302 O O . GLU A 1 287 ? -10.842 3.359 9.231 1.00 79.81 287 GLU A O 1
ATOM 2307 N N . ALA A 1 288 ? -10.876 5.586 9.475 1.00 81.31 288 ALA A N 1
ATOM 2308 C CA . ALA A 1 288 ? -10.298 5.574 10.820 1.00 81.31 288 ALA A CA 1
ATOM 2309 C C . ALA A 1 288 ? -11.152 4.801 11.836 1.00 81.31 288 ALA A C 1
ATOM 2311 O O . ALA A 1 288 ? -10.618 4.029 12.636 1.00 81.31 288 ALA A O 1
ATOM 2312 N N . HIS A 1 289 ? -12.475 4.967 11.784 1.00 86.62 289 HIS A N 1
ATOM 2313 C CA . HIS A 1 289 ? -13.411 4.228 12.630 1.00 86.62 289 HIS A CA 1
ATOM 2314 C C . HIS A 1 289 ? -13.364 2.715 12.364 1.00 86.62 289 HIS A C 1
ATOM 2316 O O . HIS A 1 289 ? -13.237 1.930 13.304 1.00 86.62 289 HIS A O 1
ATOM 2322 N N . PHE A 1 290 ? -13.423 2.300 11.096 1.00 89.06 290 PHE A N 1
ATOM 2323 C CA . PHE A 1 290 ? -13.383 0.886 10.714 1.00 89.06 290 PHE A CA 1
ATOM 2324 C C . PHE A 1 290 ? -12.012 0.261 10.990 1.00 89.06 290 PHE A C 1
ATOM 2326 O O . PHE A 1 290 ? -11.947 -0.844 11.523 1.00 89.06 290 PHE A O 1
ATOM 2333 N N . PHE A 1 291 ? -10.919 0.972 10.708 1.00 85.75 291 PHE A N 1
ATOM 2334 C CA . PHE A 1 291 ? -9.567 0.494 10.990 1.00 85.75 291 PHE A CA 1
ATOM 2335 C C . PHE A 1 291 ? -9.337 0.319 12.495 1.00 85.75 291 PHE A C 1
ATOM 2337 O O . PHE A 1 291 ? -8.822 -0.711 12.922 1.00 85.75 291 PHE A O 1
ATOM 2344 N N . SER A 1 292 ? -9.794 1.270 13.319 1.00 84.31 292 SER A N 1
ATOM 2345 C CA . SER A 1 292 ? -9.693 1.165 14.784 1.00 84.31 292 SER A CA 1
ATOM 2346 C C . SER A 1 292 ? -10.483 -0.019 15.350 1.00 84.31 292 SER A C 1
ATOM 2348 O O . SER A 1 292 ? -10.129 -0.538 16.405 1.00 84.31 292 SER A O 1
ATOM 2350 N N . ARG A 1 293 ? -11.558 -0.442 14.668 1.00 86.25 293 ARG A N 1
ATOM 2351 C CA . ARG A 1 293 ? -12.431 -1.535 15.117 1.00 86.25 293 ARG A CA 1
ATOM 2352 C C . ARG A 1 293 ? -11.987 -2.909 14.615 1.00 86.25 293 ARG A C 1
ATOM 2354 O O . ARG A 1 293 ? -12.052 -3.868 15.374 1.00 86.25 293 ARG A O 1
ATOM 2361 N N . PHE A 1 294 ? -11.561 -3.006 13.357 1.00 87.62 294 PHE A N 1
ATOM 2362 C CA . PHE A 1 294 ? -11.365 -4.287 12.663 1.00 87.62 294 PHE A CA 1
ATOM 2363 C C . PHE A 1 294 ? -9.918 -4.551 12.221 1.00 87.62 294 PHE A C 1
ATOM 2365 O O . PHE A 1 294 ? -9.616 -5.657 11.761 1.00 87.62 294 PHE A O 1
ATOM 2372 N N . GLY A 1 295 ? -9.026 -3.564 12.365 1.00 81.75 295 GLY A N 1
ATOM 2373 C CA . GLY A 1 295 ? -7.602 -3.676 12.052 1.00 81.75 295 GLY A CA 1
ATOM 2374 C C . GLY A 1 295 ? -7.344 -4.228 10.651 1.00 81.75 295 GLY A C 1
ATOM 2375 O O . GLY A 1 295 ? -7.923 -3.768 9.666 1.00 81.75 295 GLY A O 1
ATOM 2376 N N . ASP A 1 296 ? -6.510 -5.265 10.583 1.00 74.56 296 ASP A N 1
ATOM 2377 C CA . ASP A 1 296 ? -6.053 -5.888 9.334 1.00 74.56 296 ASP A CA 1
ATOM 2378 C C . ASP A 1 296 ? -7.147 -6.663 8.572 1.00 74.56 296 ASP A C 1
ATOM 2380 O O . ASP A 1 296 ? -6.915 -7.125 7.456 1.00 74.56 296 ASP A O 1
ATOM 2384 N N . THR A 1 297 ? -8.349 -6.804 9.142 1.00 80.50 297 THR A N 1
ATOM 2385 C CA . THR A 1 297 ? -9.502 -7.418 8.453 1.00 80.50 297 THR A CA 1
ATOM 2386 C C . THR A 1 297 ? -10.104 -6.473 7.406 1.00 80.50 297 THR A C 1
ATOM 2388 O O . THR A 1 297 ? -10.818 -6.909 6.502 1.00 80.50 297 THR A O 1
ATOM 2391 N N . LEU A 1 298 ? -9.832 -5.168 7.519 1.00 82.44 298 LEU A N 1
ATOM 2392 C CA . LEU A 1 298 ? -10.333 -4.147 6.609 1.00 82.44 298 LEU A CA 1
ATOM 2393 C C . LEU A 1 298 ? -9.512 -4.113 5.312 1.00 82.44 298 LEU A C 1
ATOM 2395 O O . LEU A 1 298 ? -8.297 -3.924 5.331 1.00 82.44 298 LEU A O 1
ATOM 2399 N N . ALA A 1 299 ? -10.198 -4.198 4.174 1.00 79.44 299 ALA A N 1
ATOM 2400 C CA . ALA A 1 299 ? -9.627 -3.918 2.863 1.00 79.44 299 ALA A CA 1
ATOM 2401 C C . ALA A 1 299 ? -10.269 -2.657 2.272 1.00 79.44 299 ALA A C 1
ATOM 2403 O O . ALA A 1 299 ? -11.493 -2.553 2.214 1.00 79.44 299 ALA A O 1
ATOM 2404 N N . VAL A 1 300 ? -9.436 -1.723 1.810 1.00 74.38 300 VAL A N 1
ATOM 2405 C CA . VAL A 1 300 ? -9.857 -0.536 1.051 1.00 74.38 300 VAL A CA 1
ATOM 2406 C C . VAL A 1 300 ? -9.467 -0.760 -0.409 1.00 74.38 300 VAL A C 1
ATOM 2408 O O . VAL A 1 300 ? -8.324 -1.138 -0.686 1.00 74.38 300 VAL A O 1
ATOM 2411 N N . LEU A 1 301 ? -10.433 -0.597 -1.317 1.00 68.25 301 LEU A N 1
ATOM 2412 C CA . LEU A 1 301 ? -10.309 -0.882 -2.752 1.00 68.25 301 LEU A CA 1
ATOM 2413 C C . LEU A 1 301 ? -10.306 0.399 -3.583 1.00 68.25 301 LEU A C 1
ATOM 2415 O O . LEU A 1 301 ? -11.117 1.296 -3.266 1.00 68.25 301 LEU A O 1
#

Solvent-accessible surface area (backbone atoms only — not comparable to full-atom values): 18000 Å² total; per-residue (Å²): 117,71,68,61,39,49,51,52,14,64,75,67,74,40,59,50,70,58,42,50,58,68,74,44,65,86,45,72,63,65,42,84,32,44,31,41,35,50,32,75,60,21,66,74,46,52,62,69,52,53,67,34,92,86,52,25,86,36,75,66,45,52,43,29,71,71,68,39,40,40,57,32,79,62,37,64,64,56,62,70,38,66,73,52,48,56,52,52,51,54,37,33,78,68,51,30,29,45,79,44,80,41,80,39,66,44,78,70,67,76,51,67,40,54,28,35,36,65,12,63,84,48,60,78,72,47,74,66,86,72,43,87,48,66,66,50,49,50,52,56,48,61,75,72,41,91,73,78,72,51,74,70,41,48,53,53,49,52,56,48,46,53,50,18,58,76,52,75,70,40,69,36,50,49,65,61,48,39,73,77,33,86,63,37,78,63,40,50,55,52,35,37,74,68,56,55,31,34,79,47,76,43,78,46,76,78,62,86,67,82,52,85,62,64,81,52,80,78,76,96,69,79,54,70,69,52,50,58,50,44,68,62,50,49,57,44,64,70,73,66,57,94,79,88,82,84,89,83,76,66,90,88,73,49,66,67,56,52,54,50,54,53,47,52,55,39,46,76,69,74,49,88,85,88,86,87,75,70,87,72,76,58,42,60,55,52,48,15,50,49,39,52,73,50,45,90,77,63,81,84,132